Protein AF-A0A7S1QLK7-F1 (afdb_monomer_lite)

Secondary structure (DSSP, 8-state):
----HHHHHHHHHHIIIIIS---S---SS--TTSSGGGS-HHHHHHHHHHHHHHHHHHHHHHHTEEEEE-SSSTT-EEEEE--HHHHIIIIIT-HHHHHHHHHHHHHHHHHHHHHHHHHHHTSPTT-HHHHHHHHHIIIIIHHHHHHHHHH-TTS---TTTS-STTHHHHHHHHHHHHHHHHHHHHT---HHHHHHHHHHHHHHHHHHHHHHHTTTS-PPP---HHHHHHHHHHHHHHHHHHHHHHHHHHHHHHHHHHHHHTT-

Radius of gyration: 20.31 Å; chains: 1; bounding box: 45×60×65 Å

Foldseek 3Di:
DPPDDPLVVVLVCCCLPVLQDFAPDDDPPPDVPCRLVNDDPLSNLLVLLSLLVQLLVQLVCQAFDQPAADPVDPPHGPDTGHHLVSNCVRAVVDVSSVLSLLLNLLLLLVLCLLCLVQLLVQDDPPDPVCPVVSCCSVPPVNVVSVVVNVVCVVSDDLPPNLDDPCNVVSLVVNVVSLVVQLVSLVSRPDPVSSVLSNLLSLLSNSSVCSSNPVPPDVDRDHDHNSNSNSSVVNSVSSVVSVVSSVVSVVVVVVVVVVVVVVVD

Structure (mmCIF, N/CA/C/O backbone):
data_AF-A0A7S1QLK7-F1
#
_entry.id   AF-A0A7S1QLK7-F1
#
loop_
_atom_site.group_PDB
_atom_site.id
_atom_site.type_symbol
_atom_site.label_atom_id
_atom_site.label_alt_id
_atom_site.label_comp_id
_atom_site.label_asym_id
_atom_site.label_entity_id
_atom_site.label_seq_id
_atom_site.pdbx_PDB_ins_code
_atom_site.Cartn_x
_atom_site.Cartn_y
_atom_site.Cartn_z
_atom_site.occupancy
_atom_site.B_iso_or_equiv
_atom_site.auth_seq_id
_atom_site.auth_comp_id
_atom_site.auth_asym_id
_atom_site.auth_atom_id
_atom_site.pdbx_PDB_model_num
ATOM 1 N N . THR A 1 1 ? 13.393 5.709 -7.941 1.00 82.25 1 THR A N 1
ATOM 2 C CA . THR A 1 1 ? 14.450 6.046 -6.959 1.00 82.25 1 THR A CA 1
ATOM 3 C C . THR A 1 1 ? 15.805 5.456 -7.316 1.00 82.25 1 THR A C 1
ATOM 5 O O . THR A 1 1 ? 16.790 5.913 -6.765 1.00 82.25 1 THR A O 1
ATOM 8 N N . GLY A 1 2 ? 15.896 4.445 -8.194 1.00 84.75 2 GLY A N 1
ATOM 9 C CA . GLY A 1 2 ? 17.182 3.817 -8.538 1.00 84.75 2 GLY A CA 1
ATOM 10 C C . GLY A 1 2 ? 17.742 2.890 -7.451 1.00 84.75 2 GLY A C 1
ATOM 11 O O . GLY A 1 2 ? 18.706 2.173 -7.710 1.00 84.75 2 GLY A O 1
ATOM 12 N N . TYR A 1 3 ? 17.109 2.852 -6.273 1.00 90.56 3 TYR A N 1
ATOM 13 C CA . TYR A 1 3 ? 17.471 1.962 -5.177 1.00 90.56 3 TYR A CA 1
ATOM 14 C C . TYR A 1 3 ? 17.344 0.499 -5.612 1.00 90.56 3 TYR A C 1
ATOM 16 O O . TYR A 1 3 ? 16.264 0.039 -5.985 1.00 90.56 3 TYR A O 1
ATOM 24 N N . SER A 1 4 ? 18.479 -0.192 -5.660 1.00 90.12 4 SER A N 1
ATOM 25 C CA . SER A 1 4 ? 18.633 -1.529 -6.234 1.00 90.12 4 SER A CA 1
ATOM 26 C C . SER A 1 4 ? 19.970 -2.142 -5.789 1.00 90.12 4 SER A C 1
ATOM 28 O O . SER A 1 4 ? 20.678 -1.562 -4.964 1.00 90.12 4 SER A O 1
ATOM 30 N N . GLY A 1 5 ? 20.317 -3.316 -6.322 1.00 91.50 5 GLY A N 1
ATOM 31 C CA . GLY A 1 5 ? 21.581 -3.990 -6.026 1.00 91.50 5 GLY A CA 1
ATOM 32 C C . GLY A 1 5 ? 21.617 -4.629 -4.637 1.00 91.50 5 GLY A C 1
ATOM 33 O O . GLY A 1 5 ? 20.579 -4.899 -4.033 1.00 91.50 5 GLY A O 1
ATOM 34 N N . GLU A 1 6 ? 22.828 -4.877 -4.138 1.00 92.25 6 GLU A N 1
ATOM 35 C CA . GLU A 1 6 ? 23.061 -5.659 -2.918 1.00 92.25 6 GLU A CA 1
ATOM 36 C C . GLU A 1 6 ? 22.413 -5.041 -1.671 1.00 92.25 6 GLU A C 1
ATOM 38 O O . GLU A 1 6 ? 21.858 -5.765 -0.850 1.00 92.25 6 GLU A O 1
ATOM 43 N N . SER A 1 7 ? 22.409 -3.708 -1.545 1.00 92.06 7 SER A N 1
ATOM 44 C CA . SER A 1 7 ? 21.761 -3.027 -0.413 1.00 92.06 7 SER A CA 1
ATOM 45 C C . SER A 1 7 ? 20.256 -3.313 -0.367 1.00 92.06 7 SER A C 1
ATOM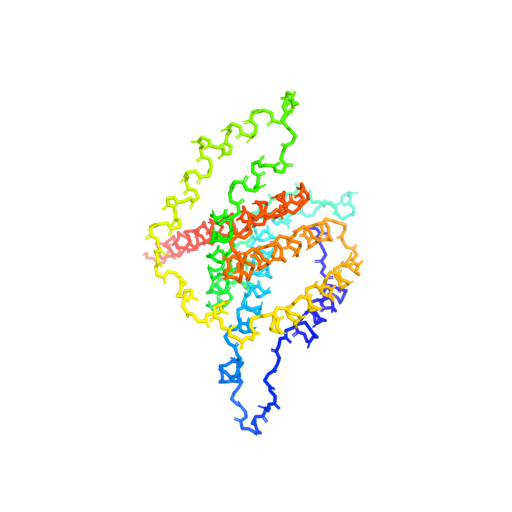 47 O O . SER A 1 7 ? 19.751 -3.766 0.657 1.00 92.06 7 SER A O 1
ATOM 49 N N . ALA A 1 8 ? 19.549 -3.120 -1.485 1.00 92.50 8 ALA A N 1
ATOM 50 C CA . ALA A 1 8 ? 18.116 -3.399 -1.556 1.00 92.50 8 ALA A CA 1
ATOM 51 C C . ALA A 1 8 ? 17.814 -4.898 -1.388 1.00 92.50 8 ALA A C 1
ATOM 53 O O . ALA A 1 8 ? 16.825 -5.263 -0.754 1.00 92.50 8 ALA A O 1
ATOM 54 N N . ALA A 1 9 ? 18.674 -5.766 -1.933 1.00 92.25 9 ALA A N 1
ATOM 55 C CA . ALA A 1 9 ? 18.537 -7.212 -1.796 1.00 92.25 9 ALA A CA 1
ATOM 56 C C . ALA A 1 9 ? 18.684 -7.671 -0.337 1.00 92.25 9 ALA A C 1
ATOM 58 O O . ALA A 1 9 ? 17.905 -8.511 0.100 1.00 92.25 9 ALA A O 1
ATOM 59 N N . LYS A 1 10 ? 19.618 -7.091 0.432 1.00 93.75 10 LYS A N 1
ATOM 60 C CA . LYS A 1 10 ? 19.788 -7.380 1.867 1.00 93.75 10 LYS A CA 1
ATOM 61 C C . LYS A 1 10 ? 18.554 -7.003 2.681 1.00 93.75 10 LYS A C 1
ATOM 63 O O . LYS A 1 10 ? 18.107 -7.816 3.480 1.00 93.75 10 LYS A O 1
ATOM 68 N N . VAL A 1 11 ? 17.971 -5.827 2.430 1.00 94.19 11 VAL A N 1
ATOM 69 C CA . VAL A 1 11 ? 16.728 -5.398 3.099 1.00 94.19 11 VAL A CA 1
ATOM 70 C C . VAL A 1 11 ? 15.598 -6.385 2.817 1.00 94.19 11 VAL A C 1
ATOM 72 O O . VAL A 1 11 ? 14.986 -6.903 3.745 1.00 94.19 11 VAL A O 1
ATOM 75 N N . TRP A 1 12 ? 15.338 -6.696 1.544 1.00 90.81 12 TRP A N 1
ATOM 76 C CA . TRP A 1 12 ? 14.281 -7.651 1.203 1.00 90.81 12 TRP A CA 1
ATOM 77 C C . TRP A 1 12 ? 14.567 -9.055 1.727 1.00 90.81 12 TRP A C 1
ATOM 79 O O . TRP A 1 12 ? 13.635 -9.727 2.158 1.00 90.81 12 TRP A O 1
ATOM 89 N N . SER A 1 13 ? 15.831 -9.484 1.728 1.00 91.31 13 SER A N 1
ATOM 90 C CA . SER A 1 13 ? 16.232 -10.750 2.335 1.00 91.31 13 SER A CA 1
ATOM 91 C C . SER A 1 13 ? 15.849 -10.773 3.808 1.00 91.31 13 SER A C 1
ATOM 93 O O . SER A 1 13 ? 15.113 -11.671 4.184 1.00 91.31 13 SER A O 1
ATOM 95 N N . ALA A 1 14 ? 16.248 -9.770 4.599 1.00 92.56 14 ALA A N 1
ATOM 96 C CA . ALA A 1 14 ? 15.917 -9.684 6.023 1.00 92.56 14 ALA A CA 1
ATOM 97 C C . ALA A 1 14 ? 14.397 -9.694 6.264 1.00 92.56 14 ALA A C 1
ATOM 99 O O . ALA A 1 14 ? 13.901 -10.464 7.086 1.00 92.56 14 ALA A O 1
ATOM 100 N N . ILE A 1 15 ? 13.630 -8.925 5.478 1.00 91.75 15 ILE A N 1
ATOM 101 C CA . ILE A 1 15 ? 12.159 -8.929 5.556 1.00 91.75 15 ILE A CA 1
ATOM 102 C C . ILE A 1 15 ? 11.606 -10.344 5.321 1.00 91.75 15 ILE A C 1
ATOM 104 O O . ILE A 1 15 ? 10.809 -10.839 6.111 1.00 91.75 15 ILE A O 1
ATOM 108 N N . HIS A 1 16 ? 12.023 -11.034 4.259 1.00 86.62 16 HIS A N 1
ATOM 109 C CA . HIS A 1 16 ? 11.440 -12.340 3.929 1.00 86.62 16 HIS A CA 1
ATOM 110 C C . HIS A 1 16 ? 11.986 -13.492 4.781 1.00 86.62 16 HIS A C 1
ATOM 112 O O . HIS A 1 16 ? 11.255 -14.452 5.013 1.00 86.62 16 HIS A O 1
ATOM 118 N N . SER A 1 17 ? 13.230 -13.425 5.261 1.00 85.88 17 SER A N 1
ATOM 119 C CA . SER A 1 17 ? 13.840 -14.496 6.059 1.00 85.88 17 SER A CA 1
ATOM 120 C C . SER A 1 17 ? 13.521 -14.393 7.543 1.00 85.88 17 SER A C 1
ATOM 122 O O . SER A 1 17 ? 13.283 -15.415 8.180 1.00 85.88 17 SER A O 1
ATOM 124 N N . GLU A 1 18 ? 13.519 -13.182 8.095 1.00 85.69 18 GLU A N 1
ATOM 125 C CA . GLU A 1 18 ? 13.407 -12.964 9.540 1.00 85.69 18 GLU A CA 1
ATOM 126 C C . GLU A 1 18 ? 11.999 -12.527 9.934 1.00 85.69 18 GLU A C 1
ATOM 128 O O . GLU A 1 18 ? 11.529 -12.837 11.031 1.00 85.69 18 GLU A O 1
ATOM 133 N N . ASN A 1 19 ? 11.301 -11.830 9.035 1.00 86.69 19 ASN A N 1
ATOM 134 C CA . ASN A 1 19 ? 10.025 -11.214 9.351 1.00 86.69 19 ASN A CA 1
ATOM 135 C C . ASN A 1 19 ? 8.820 -12.084 8.958 1.00 86.69 19 ASN A C 1
ATOM 137 O O . ASN A 1 19 ? 7.826 -12.077 9.677 1.00 86.69 19 ASN A O 1
ATOM 141 N N . CYS A 1 20 ? 8.922 -12.930 7.932 1.00 85.75 20 CYS A N 1
ATOM 142 C CA . CYS A 1 20 ? 7.881 -13.913 7.616 1.00 85.75 20 CYS A CA 1
ATOM 143 C C . CYS A 1 20 ? 7.836 -15.069 8.631 1.00 85.75 20 CYS A C 1
ATOM 145 O O . CYS A 1 20 ? 8.861 -15.555 9.111 1.00 85.75 20 CYS A O 1
ATOM 147 N N . PHE A 1 21 ? 6.633 -15.567 8.920 1.00 84.69 21 PHE A N 1
ATOM 148 C CA . PHE A 1 21 ? 6.471 -16.812 9.669 1.00 84.69 21 PHE A CA 1
ATOM 149 C C . PHE A 1 21 ? 6.904 -18.007 8.817 1.00 84.69 21 PHE A C 1
ATOM 151 O O . PHE A 1 21 ? 6.533 -18.097 7.644 1.00 84.69 21 PHE A O 1
ATOM 158 N N . GLN A 1 22 ? 7.652 -18.927 9.426 1.00 80.62 22 GLN A N 1
ATOM 159 C CA . GLN A 1 22 ? 8.096 -20.177 8.815 1.00 80.62 22 GLN A CA 1
ATOM 160 C C . GLN A 1 22 ? 7.451 -21.372 9.533 1.00 80.62 22 GLN A C 1
ATOM 162 O O . GLN A 1 22 ? 7.268 -21.323 10.753 1.00 80.62 22 GLN A O 1
ATOM 167 N N . PRO A 1 23 ? 7.068 -22.431 8.804 1.00 70.88 23 PRO A N 1
ATOM 168 C CA . PRO A 1 23 ? 6.492 -23.620 9.411 1.00 70.88 23 PRO A CA 1
ATOM 169 C C . PRO A 1 23 ? 7.531 -24.331 10.285 1.00 70.88 23 PRO A C 1
ATOM 171 O O . PRO A 1 23 ? 8.702 -24.430 9.933 1.00 70.88 23 PRO A O 1
ATOM 174 N N . LEU A 1 24 ? 7.091 -24.839 11.439 1.00 59.09 24 LEU A N 1
ATOM 175 C CA . LEU A 1 24 ? 7.962 -25.421 12.471 1.00 59.09 24 LEU A CA 1
ATOM 176 C C . LEU A 1 24 ? 8.632 -26.750 12.062 1.00 59.09 24 LEU A C 1
ATOM 178 O O . LEU A 1 24 ? 9.472 -27.252 12.804 1.00 59.09 24 LEU A O 1
ATOM 182 N N . GLN A 1 25 ? 8.283 -27.325 10.906 1.00 55.16 25 GLN A N 1
ATOM 183 C CA . GLN A 1 25 ? 8.917 -28.527 10.364 1.00 55.16 25 GLN A CA 1
ATOM 184 C C . GLN A 1 25 ? 9.034 -28.424 8.837 1.00 55.16 25 GLN A C 1
ATOM 186 O O . GLN A 1 25 ? 8.006 -28.487 8.161 1.00 55.16 25 GLN A O 1
ATOM 191 N N . PRO A 1 26 ? 10.250 -28.299 8.278 1.00 49.25 26 PRO A N 1
ATOM 192 C CA . PRO A 1 26 ? 10.470 -28.655 6.888 1.00 49.25 26 PRO A CA 1
ATOM 193 C C . PRO A 1 26 ? 10.423 -30.181 6.806 1.00 49.25 26 PRO A C 1
ATOM 195 O O . PRO A 1 26 ? 11.269 -30.867 7.393 1.00 49.25 26 PRO A O 1
ATOM 198 N N . ASP A 1 27 ? 9.425 -30.737 6.122 1.00 46.53 27 ASP A N 1
ATOM 199 C CA . ASP A 1 27 ? 9.516 -32.146 5.755 1.00 46.53 27 ASP A CA 1
ATOM 200 C C . ASP A 1 27 ? 10.723 -32.284 4.813 1.00 46.53 27 ASP A C 1
ATOM 202 O O . ASP A 1 27 ? 10.932 -31.474 3.908 1.00 46.53 27 ASP A O 1
ATOM 206 N N . ARG A 1 28 ? 11.556 -33.311 5.005 1.00 52.00 28 ARG A N 1
ATOM 207 C CA . ARG A 1 28 ? 12.764 -33.559 4.190 1.00 52.00 28 ARG A CA 1
ATOM 208 C C . ARG A 1 28 ? 12.429 -33.960 2.740 1.00 52.00 28 ARG A C 1
ATOM 210 O O . ARG A 1 28 ? 13.294 -34.455 2.020 1.00 52.00 28 ARG A O 1
ATOM 217 N N . SER A 1 29 ? 11.191 -33.749 2.305 1.00 51.41 29 SER A N 1
ATOM 218 C CA . SER A 1 29 ? 10.585 -34.220 1.067 1.00 51.41 29 SER A CA 1
ATOM 219 C C . SER A 1 29 ? 10.284 -33.087 0.069 1.00 51.41 29 SER A C 1
ATOM 221 O O . SER A 1 29 ? 9.269 -33.111 -0.608 1.00 51.41 29 SER A O 1
ATOM 223 N N . GLY A 1 30 ? 11.169 -32.095 -0.085 1.00 46.59 30 GLY A N 1
ATOM 224 C CA . GLY A 1 30 ? 11.332 -31.320 -1.337 1.00 46.59 30 GLY A CA 1
ATOM 225 C C . GLY A 1 30 ? 10.111 -30.591 -1.938 1.00 46.59 30 GLY A C 1
ATOM 226 O O . GLY A 1 30 ? 10.195 -30.121 -3.071 1.00 46.59 30 GLY A O 1
ATOM 227 N N . SER A 1 31 ? 8.992 -30.470 -1.223 1.00 44.12 31 SER A N 1
ATOM 228 C CA . SER A 1 31 ? 7.728 -29.915 -1.718 1.00 44.12 31 SER A CA 1
ATOM 229 C C . SER A 1 31 ? 7.443 -28.562 -1.053 1.00 44.12 31 SER A C 1
ATOM 231 O O . SER A 1 31 ? 6.613 -28.444 -0.151 1.00 44.12 31 SER A O 1
ATOM 233 N N . GLN A 1 32 ? 8.118 -27.512 -1.533 1.00 49.94 32 GLN A N 1
ATOM 234 C CA . GLN A 1 32 ? 8.044 -26.142 -0.992 1.00 49.94 32 GLN A CA 1
ATOM 235 C C . GLN A 1 32 ? 6.642 -25.500 -1.042 1.00 49.94 32 GLN A C 1
ATOM 237 O O . GLN A 1 32 ? 6.390 -24.510 -0.360 1.00 49.94 32 GLN A O 1
ATOM 242 N N . SER A 1 33 ? 5.707 -26.032 -1.834 1.00 45.91 33 SER A N 1
ATOM 243 C CA . SER A 1 33 ? 4.379 -25.429 -2.015 1.00 45.91 33 SER A CA 1
ATOM 244 C C . SER A 1 33 ? 3.363 -25.796 -0.925 1.00 45.91 33 SER A C 1
ATOM 246 O O . SER A 1 33 ? 2.378 -25.079 -0.768 1.00 45.91 33 SER A O 1
ATOM 248 N N . SER A 1 34 ? 3.593 -26.859 -0.142 1.00 50.41 34 SER A N 1
ATOM 249 C CA . SER A 1 34 ? 2.648 -27.321 0.895 1.00 50.41 34 SER A CA 1
ATOM 250 C C . SER A 1 34 ? 2.977 -26.825 2.311 1.00 50.41 34 SER A C 1
ATOM 252 O O . SER A 1 34 ? 2.149 -26.948 3.213 1.00 50.41 34 SER A O 1
ATOM 254 N N . GLU A 1 35 ? 4.163 -26.254 2.525 1.00 55.91 35 GLU A N 1
ATOM 255 C CA . GLU A 1 35 ? 4.658 -25.877 3.855 1.00 55.91 35 GLU A CA 1
ATOM 256 C C . GLU A 1 35 ? 3.979 -24.609 4.406 1.00 55.91 35 GLU A C 1
ATOM 258 O O . GLU A 1 35 ? 3.640 -24.540 5.586 1.00 55.91 35 GLU A O 1
ATOM 263 N N . VAL A 1 36 ? 3.660 -23.630 3.550 1.00 57.97 36 VAL A N 1
ATOM 264 C CA . VAL A 1 36 ? 2.950 -22.394 3.952 1.00 57.97 36 VAL A CA 1
ATOM 265 C C . VAL A 1 36 ? 1.537 -22.692 4.469 1.00 57.97 36 VAL A C 1
ATOM 267 O O . VAL A 1 36 ? 1.026 -21.977 5.331 1.00 57.97 36 VAL A O 1
ATOM 270 N N . CYS A 1 37 ? 0.900 -23.768 3.996 1.00 59.84 37 CYS A N 1
ATOM 271 C CA . CYS A 1 37 ? -0.417 -24.196 4.470 1.00 59.84 37 CYS A CA 1
ATOM 272 C C . CYS A 1 37 ? -0.405 -24.722 5.914 1.00 59.84 37 CYS A C 1
ATOM 274 O O . CYS A 1 37 ? -1.471 -24.750 6.528 1.00 59.84 37 CYS A O 1
ATOM 276 N N . LEU A 1 38 ? 0.763 -25.078 6.458 1.00 67.06 38 LEU A N 1
ATOM 277 C CA . LEU A 1 38 ? 0.930 -25.545 7.839 1.00 67.06 38 LEU A CA 1
ATOM 278 C C . LEU A 1 38 ? 0.936 -24.397 8.856 1.00 67.06 38 LEU A C 1
ATOM 280 O O . LEU A 1 38 ? 0.805 -24.632 10.056 1.00 67.06 38 LEU A O 1
ATOM 284 N N . LEU A 1 39 ? 1.079 -23.155 8.388 1.00 74.00 39 LEU A N 1
ATOM 285 C CA . LEU A 1 39 ? 1.016 -21.982 9.246 1.00 74.00 39 LEU A CA 1
ATOM 286 C C . LEU A 1 39 ? -0.430 -21.709 9.704 1.00 74.00 39 LEU A C 1
ATOM 288 O O . LEU A 1 39 ? -1.362 -21.810 8.890 1.00 74.00 39 LEU A O 1
ATOM 292 N N . PRO A 1 40 ? -0.621 -21.277 10.966 1.00 77.06 40 PRO A N 1
ATOM 293 C CA . PRO A 1 40 ? -1.863 -20.677 11.436 1.00 77.06 40 PRO A CA 1
ATOM 294 C C . PRO A 1 40 ? -2.372 -19.588 10.489 1.00 77.06 40 PRO A C 1
ATOM 296 O O . PRO A 1 40 ? -1.611 -18.926 9.772 1.00 77.06 40 PRO A O 1
ATOM 299 N N . ARG A 1 41 ? -3.691 -19.399 10.456 1.00 78.12 41 ARG A N 1
ATOM 300 C CA . ARG A 1 41 ? -4.352 -18.544 9.464 1.00 78.12 41 ARG A CA 1
ATOM 301 C C . ARG A 1 41 ? -3.884 -17.088 9.555 1.00 78.12 41 ARG A C 1
ATOM 303 O O . ARG A 1 41 ? -3.694 -16.448 8.523 1.00 78.12 41 ARG A O 1
ATOM 310 N N . GLU A 1 42 ? -3.636 -16.611 10.763 1.00 78.06 42 GLU A N 1
ATOM 311 C CA . GLU A 1 42 ? -3.194 -15.262 11.109 1.00 78.06 42 GLU A CA 1
ATOM 312 C C . GLU A 1 42 ? -1.755 -15.027 10.635 1.00 78.06 42 GLU A C 1
ATOM 314 O O . GLU A 1 42 ? -1.456 -14.014 10.004 1.00 78.06 42 GLU A O 1
ATOM 319 N N . GLN A 1 43 ? -0.884 -16.021 10.832 1.00 84.38 43 GLN A N 1
ATOM 320 C CA . GLN A 1 43 ? 0.496 -16.003 10.344 1.00 84.38 43 GLN A CA 1
ATOM 321 C C . GLN A 1 43 ? 0.555 -16.011 8.812 1.00 84.38 43 GLN A C 1
ATOM 323 O O . GLN A 1 43 ? 1.339 -15.278 8.206 1.00 84.38 43 GLN A O 1
ATOM 328 N N . ARG A 1 44 ? -0.324 -16.782 8.156 1.00 84.69 44 ARG A N 1
ATOM 329 C CA . ARG A 1 44 ? -0.461 -16.729 6.692 1.00 84.69 44 ARG A CA 1
ATOM 330 C C . ARG A 1 44 ? -0.895 -15.350 6.230 1.00 84.69 44 ARG A C 1
ATOM 332 O O . ARG A 1 44 ? -0.337 -14.841 5.267 1.00 84.69 44 ARG A O 1
ATOM 339 N N . ILE A 1 45 ? -1.867 -14.738 6.899 1.00 86.06 45 ILE A N 1
ATOM 340 C CA . ILE A 1 45 ? -2.342 -13.397 6.544 1.00 86.06 45 ILE A CA 1
ATOM 341 C C . ILE A 1 45 ? -1.236 -12.361 6.670 1.00 86.06 45 ILE A C 1
ATOM 343 O O . ILE A 1 45 ? -1.080 -11.547 5.762 1.00 86.06 45 ILE A O 1
ATOM 347 N N . TYR A 1 46 ? -0.427 -12.446 7.722 1.00 89.12 46 TYR A N 1
ATOM 348 C CA . TYR A 1 46 ? 0.754 -11.610 7.871 1.00 89.12 46 TYR A CA 1
ATOM 349 C C . TYR A 1 46 ? 1.714 -11.741 6.676 1.00 89.12 46 TYR A C 1
ATOM 351 O O . TYR A 1 46 ? 2.036 -10.751 6.017 1.00 89.12 46 TYR A O 1
ATOM 359 N N . ASN A 1 47 ? 2.095 -12.970 6.315 1.00 90.94 47 ASN A N 1
ATOM 360 C CA . ASN A 1 47 ? 2.976 -13.214 5.168 1.00 90.94 47 ASN A CA 1
ATOM 361 C C . ASN A 1 47 ? 2.355 -12.718 3.845 1.00 90.94 47 ASN A C 1
ATOM 363 O O . ASN A 1 47 ? 3.054 -12.160 2.995 1.00 90.94 47 ASN A O 1
ATOM 367 N N . ARG A 1 48 ? 1.035 -12.877 3.665 1.00 91.44 48 ARG A N 1
ATOM 368 C CA . ARG A 1 48 ? 0.312 -12.363 2.488 1.00 91.44 48 ARG A CA 1
ATOM 369 C C . ARG A 1 48 ? 0.310 -10.836 2.444 1.00 91.44 48 ARG A C 1
ATOM 371 O O . ARG A 1 48 ? 0.478 -10.286 1.360 1.00 91.44 48 ARG A O 1
ATOM 378 N N . LEU A 1 49 ? 0.181 -10.153 3.583 1.00 93.06 49 LEU A N 1
ATOM 379 C CA . LEU A 1 49 ? 0.281 -8.692 3.667 1.00 93.06 49 LEU A CA 1
ATOM 380 C C . LEU A 1 49 ? 1.667 -8.196 3.252 1.00 93.06 49 LEU A C 1
ATOM 382 O O . LEU A 1 49 ? 1.752 -7.305 2.410 1.00 93.06 49 LEU A O 1
ATOM 386 N N . LEU A 1 50 ? 2.743 -8.808 3.757 1.00 93.62 50 LEU A N 1
ATOM 387 C CA . LEU A 1 50 ? 4.111 -8.450 3.359 1.00 93.62 50 LEU A CA 1
ATOM 388 C C . LEU A 1 50 ? 4.364 -8.695 1.868 1.00 93.62 50 LEU A C 1
ATOM 390 O O . LEU A 1 50 ? 4.930 -7.847 1.174 1.00 93.62 50 LEU A O 1
ATOM 394 N N . SER A 1 51 ? 3.908 -9.837 1.349 1.00 94.81 51 SER A N 1
ATOM 395 C CA . SER A 1 51 ? 4.001 -10.155 -0.079 1.00 94.81 51 SER A CA 1
ATOM 396 C C . SER A 1 51 ? 3.207 -9.158 -0.935 1.00 94.81 51 SER A C 1
ATOM 398 O O . SER A 1 51 ? 3.723 -8.649 -1.933 1.00 94.81 51 SER A O 1
ATOM 400 N N . GLY A 1 52 ? 1.989 -8.808 -0.513 1.00 96.56 52 GLY A N 1
ATOM 401 C CA . GLY A 1 52 ? 1.155 -7.800 -1.163 1.00 96.56 52 GLY A CA 1
ATOM 402 C C . GLY A 1 52 ? 1.779 -6.403 -1.126 1.00 96.56 52 GLY A C 1
ATOM 403 O O . GLY A 1 52 ? 1.746 -5.698 -2.132 1.00 96.56 52 GLY A O 1
ATOM 404 N N . LEU A 1 53 ? 2.411 -6.017 -0.014 1.00 96.38 53 LEU A N 1
ATOM 405 C CA . LEU A 1 53 ? 3.144 -4.755 0.116 1.00 96.38 53 LEU A CA 1
ATOM 406 C C . LEU A 1 53 ? 4.326 -4.694 -0.857 1.00 96.38 53 LEU A C 1
ATOM 408 O O . LEU A 1 53 ? 4.487 -3.712 -1.582 1.00 96.38 53 LEU A O 1
ATOM 412 N N . HIS A 1 54 ? 5.107 -5.771 -0.951 1.00 96.44 54 HIS A N 1
ATOM 413 C CA . HIS A 1 54 ? 6.197 -5.866 -1.920 1.00 96.44 54 HIS A CA 1
ATOM 414 C C . HIS A 1 54 ? 5.685 -5.782 -3.373 1.00 96.44 54 HIS A C 1
ATOM 416 O O . HIS A 1 54 ? 6.277 -5.087 -4.210 1.00 96.44 54 HIS A O 1
ATOM 422 N N . ALA A 1 55 ? 4.556 -6.429 -3.683 1.00 97.81 55 ALA A N 1
ATOM 423 C CA . ALA A 1 55 ? 3.917 -6.327 -4.994 1.00 97.81 55 ALA A CA 1
ATOM 424 C C . ALA A 1 55 ? 3.434 -4.893 -5.291 1.00 97.81 55 ALA A C 1
ATOM 426 O O . ALA A 1 55 ? 3.692 -4.375 -6.378 1.00 97.81 55 ALA A O 1
ATOM 427 N N . SER A 1 56 ? 2.811 -4.228 -4.314 1.00 98.38 56 SER A N 1
ATOM 428 C CA . SER A 1 56 ? 2.351 -2.833 -4.395 1.00 98.38 56 SER A CA 1
ATOM 429 C C . SER A 1 56 ? 3.505 -1.873 -4.706 1.00 98.38 56 SER A C 1
ATOM 431 O O . SER A 1 56 ? 3.444 -1.103 -5.670 1.00 98.38 56 SER A O 1
ATOM 433 N N . ILE A 1 57 ? 4.620 -1.985 -3.976 1.00 97.50 57 ILE A N 1
ATOM 434 C CA . ILE A 1 57 ? 5.838 -1.195 -4.220 1.00 97.50 57 ILE A CA 1
ATOM 435 C C . ILE A 1 57 ? 6.386 -1.456 -5.629 1.00 97.50 57 ILE A C 1
ATOM 437 O O . ILE A 1 57 ? 6.726 -0.520 -6.357 1.00 97.50 57 ILE A O 1
ATOM 441 N N . SER A 1 58 ? 6.440 -2.723 -6.048 1.00 97.31 58 SER A N 1
ATOM 442 C CA . SER A 1 58 ? 6.932 -3.098 -7.378 1.00 97.31 58 SER A CA 1
ATOM 443 C C . SER A 1 58 ? 6.081 -2.510 -8.506 1.00 97.31 58 SER A C 1
ATOM 445 O O . SER A 1 58 ? 6.635 -2.055 -9.507 1.00 97.31 58 SER A O 1
ATOM 447 N N . LEU A 1 59 ? 4.756 -2.469 -8.339 1.00 98.31 59 LEU A N 1
ATOM 448 C CA . LEU A 1 59 ? 3.836 -1.878 -9.313 1.00 98.31 59 LEU A CA 1
ATOM 449 C C . LEU A 1 59 ? 3.959 -0.356 -9.380 1.00 98.31 59 LEU A C 1
ATOM 451 O O . LEU A 1 59 ? 3.948 0.190 -10.479 1.00 98.31 59 LEU A O 1
ATOM 455 N N . HIS A 1 60 ? 4.158 0.330 -8.252 1.00 98.12 60 HIS A N 1
ATOM 456 C CA . HIS A 1 60 ? 4.438 1.771 -8.256 1.00 98.12 60 HIS A CA 1
ATOM 457 C C . HIS A 1 60 ? 5.732 2.103 -8.990 1.00 98.12 60 HIS A C 1
ATOM 459 O O . HIS A 1 60 ? 5.777 3.043 -9.782 1.00 98.12 60 HIS A O 1
ATOM 465 N N . ILE A 1 61 ? 6.782 1.311 -8.754 1.00 96.44 61 ILE A N 1
ATOM 466 C CA . ILE A 1 61 ? 8.050 1.459 -9.470 1.00 96.44 61 ILE A CA 1
ATOM 467 C C . ILE A 1 61 ? 7.840 1.238 -10.968 1.00 96.44 61 ILE A C 1
ATOM 469 O O . ILE A 1 61 ? 8.377 2.000 -11.764 1.00 96.44 61 ILE A O 1
ATOM 473 N N . ALA A 1 62 ? 7.069 0.221 -11.360 1.00 97.31 62 ALA A N 1
ATOM 474 C CA . ALA A 1 62 ? 6.795 -0.046 -12.765 1.00 97.31 62 ALA A CA 1
ATOM 475 C C . ALA A 1 62 ? 5.927 1.041 -13.416 1.00 97.31 62 ALA A C 1
ATOM 477 O O . ALA A 1 62 ? 6.134 1.353 -14.585 1.00 97.31 62 ALA A O 1
ATOM 478 N N . ASN A 1 63 ? 4.970 1.624 -12.690 1.00 97.56 63 ASN A N 1
ATOM 479 C CA . ASN A 1 63 ? 4.107 2.684 -13.210 1.00 97.56 63 ASN A CA 1
ATOM 480 C C . ASN A 1 63 ? 4.860 4.012 -13.390 1.00 97.56 63 ASN A C 1
ATOM 482 O O . ASN A 1 63 ? 4.666 4.699 -14.390 1.00 97.56 63 ASN A O 1
ATOM 486 N N . THR A 1 64 ? 5.757 4.337 -12.456 1.00 95.44 64 THR A N 1
ATOM 487 C CA . THR A 1 64 ? 6.586 5.549 -12.492 1.00 95.44 64 THR A CA 1
ATOM 488 C C . THR A 1 64 ? 8.061 5.160 -12.557 1.00 95.44 64 THR A C 1
ATOM 490 O O . THR A 1 64 ? 8.836 5.347 -11.613 1.00 95.44 64 THR A O 1
ATOM 493 N N . TYR A 1 65 ? 8.451 4.588 -13.694 1.00 94.88 65 TYR A N 1
ATOM 494 C CA . TYR A 1 65 ? 9.798 4.104 -13.958 1.00 94.88 65 TYR A CA 1
ATOM 495 C C . TYR A 1 65 ? 10.643 5.152 -14.686 1.00 94.88 65 TYR A C 1
ATOM 497 O O . TYR A 1 65 ? 10.130 5.972 -15.447 1.00 94.88 65 TYR A O 1
ATOM 505 N N . CYS A 1 66 ? 11.959 5.117 -14.472 1.00 93.69 66 CYS A N 1
ATOM 506 C CA . CYS A 1 66 ? 12.872 5.973 -15.217 1.00 93.69 66 CYS A CA 1
ATOM 507 C C . CYS A 1 66 ? 13.258 5.311 -16.541 1.00 93.69 66 CYS A C 1
ATOM 509 O O . CYS A 1 66 ? 14.026 4.348 -16.540 1.00 93.69 66 CYS A O 1
ATOM 511 N N . LEU A 1 67 ? 12.719 5.818 -17.649 1.00 91.56 67 LEU A N 1
ATOM 512 C CA . LEU A 1 67 ? 12.938 5.262 -18.986 1.00 91.56 67 LEU A CA 1
ATOM 513 C C . LEU A 1 67 ? 14.237 5.779 -19.606 1.00 91.56 67 LEU A C 1
ATOM 515 O O . LEU A 1 67 ? 14.939 5.029 -20.277 1.00 91.56 67 LEU A O 1
ATOM 519 N N . GLU A 1 68 ? 14.584 7.037 -19.332 1.00 89.44 68 GLU A N 1
ATOM 520 C CA . GLU A 1 68 ? 15.808 7.675 -19.820 1.00 89.44 68 GLU A CA 1
ATOM 521 C C . GLU A 1 68 ? 16.494 8.419 -18.677 1.00 89.44 68 GLU A C 1
ATOM 523 O O . GLU A 1 68 ? 15.890 9.272 -18.021 1.00 89.44 68 GLU A O 1
ATOM 528 N N . ARG A 1 69 ? 17.766 8.094 -18.425 1.00 86.50 69 ARG A N 1
ATOM 529 C CA . ARG A 1 69 ? 18.587 8.799 -17.432 1.00 86.50 69 ARG A CA 1
ATOM 530 C C . ARG A 1 69 ? 19.134 10.093 -18.019 1.00 86.50 69 ARG A C 1
ATOM 532 O O . ARG A 1 69 ? 19.459 10.148 -19.201 1.00 86.50 69 ARG A O 1
ATOM 539 N N . ASN A 1 70 ? 19.269 11.109 -17.177 1.00 85.00 70 ASN A N 1
ATOM 540 C CA . ASN A 1 70 ? 19.923 12.351 -17.559 1.00 85.00 70 ASN A CA 1
ATOM 541 C C . ASN A 1 70 ? 21.436 12.108 -17.716 1.00 85.00 70 ASN A C 1
ATOM 543 O O . ASN A 1 70 ? 22.079 11.580 -16.810 1.00 85.00 70 ASN A O 1
ATOM 547 N N . SER A 1 71 ? 22.005 12.476 -18.865 1.00 83.69 71 SER A N 1
ATOM 548 C CA . SER A 1 71 ? 23.446 12.368 -19.125 1.00 83.69 71 SER A CA 1
ATOM 549 C C . SER A 1 71 ? 24.267 13.421 -18.379 1.00 83.69 71 SER A C 1
ATOM 551 O O . SER A 1 71 ? 25.445 13.197 -18.117 1.00 83.69 71 SER A O 1
ATOM 553 N N . SER A 1 72 ? 23.657 14.562 -18.047 1.00 84.31 72 SER A N 1
ATOM 554 C CA . SER A 1 72 ? 24.331 15.719 -17.444 1.00 84.31 72 SER A CA 1
ATOM 555 C C . SER A 1 72 ? 24.277 15.722 -15.913 1.00 84.31 72 SER A C 1
ATOM 557 O O . SER A 1 72 ? 25.127 16.340 -15.280 1.00 84.31 72 SER A O 1
ATOM 559 N N . SER A 1 73 ? 23.318 15.005 -15.318 1.00 80.31 73 SER A N 1
ATOM 560 C CA . SER A 1 73 ? 23.128 14.910 -13.865 1.00 80.31 73 SER A CA 1
ATOM 561 C C . SER A 1 73 ? 23.057 13.448 -13.430 1.00 80.31 73 SER A C 1
ATOM 563 O O . SER A 1 73 ? 22.098 12.733 -13.735 1.00 80.31 73 SER A O 1
ATOM 565 N N . VAL A 1 74 ? 24.068 12.988 -12.689 1.00 75.81 74 VAL A N 1
ATOM 566 C CA . VAL A 1 74 ? 24.123 11.608 -12.188 1.00 75.81 74 VAL A CA 1
ATOM 567 C C . VAL A 1 74 ? 22.966 11.358 -11.218 1.00 75.81 74 VAL A C 1
ATOM 569 O O . VAL A 1 74 ? 22.821 12.048 -10.217 1.00 75.81 74 VAL A O 1
ATOM 572 N N . GLY A 1 75 ? 22.155 10.338 -11.503 1.00 73.50 75 GLY A N 1
ATOM 573 C CA . GLY A 1 75 ? 21.042 9.923 -10.640 1.00 73.50 75 GLY A CA 1
ATOM 574 C C . GLY A 1 75 ? 19.698 10.585 -10.953 1.00 73.50 75 GLY A C 1
ATOM 575 O O . GLY A 1 75 ? 18.681 10.160 -10.404 1.00 73.50 75 GLY A O 1
ATOM 576 N N . GLU A 1 76 ? 19.658 11.549 -11.875 1.00 83.94 76 GLU A N 1
ATOM 577 C CA . GLU A 1 76 ? 18.409 12.162 -12.323 1.00 83.94 76 GLU A CA 1
ATOM 578 C C . GLU A 1 76 ? 17.805 11.427 -13.520 1.00 83.94 76 GLU A C 1
ATOM 580 O O . GLU A 1 76 ? 18.495 10.870 -14.379 1.00 83.94 76 GLU A O 1
ATOM 585 N N . CYS A 1 77 ? 16.476 11.434 -13.576 1.00 89.06 77 CYS A N 1
ATOM 586 C CA . CYS A 1 77 ? 15.736 10.873 -14.691 1.00 89.06 77 CYS A CA 1
ATOM 587 C C . CYS A 1 77 ? 15.300 11.983 -15.643 1.00 89.06 77 CYS A C 1
ATOM 589 O O . CYS A 1 77 ? 14.648 12.929 -15.207 1.00 89.06 77 CYS A O 1
ATOM 591 N N . ALA A 1 78 ? 15.617 11.842 -16.928 1.00 90.06 78 ALA A N 1
ATOM 592 C CA . ALA A 1 78 ? 15.163 12.755 -17.969 1.00 90.06 78 ALA A CA 1
ATOM 593 C C . ALA A 1 78 ? 13.701 12.486 -18.349 1.00 90.06 78 ALA A C 1
ATOM 595 O O . ALA A 1 78 ? 12.932 13.422 -18.555 1.00 90.06 78 ALA A O 1
ATOM 596 N N . ARG A 1 79 ? 13.296 11.207 -18.397 1.00 92.94 79 ARG A N 1
ATOM 597 C CA . ARG A 1 79 ? 11.933 10.820 -18.777 1.00 92.94 79 ARG A CA 1
ATOM 598 C C . ARG A 1 79 ? 11.371 9.719 -17.889 1.00 92.94 79 ARG A C 1
ATOM 600 O O . ARG A 1 79 ? 11.869 8.590 -17.878 1.00 92.94 79 ARG A O 1
ATOM 607 N N . TRP A 1 80 ? 10.295 10.053 -17.184 1.00 94.31 80 TRP A N 1
ATOM 608 C CA . TRP A 1 80 ? 9.493 9.106 -16.415 1.00 94.31 80 TRP A CA 1
ATOM 609 C C . TRP A 1 80 ? 8.384 8.509 -17.279 1.00 94.31 80 TRP A C 1
ATOM 611 O O . TRP A 1 80 ? 7.837 9.180 -18.153 1.00 94.31 80 TRP A O 1
ATOM 621 N N . GLY A 1 81 ? 8.035 7.255 -17.023 1.00 94.81 81 GLY A N 1
ATOM 622 C CA . GLY A 1 81 ? 6.898 6.608 -17.663 1.00 94.81 81 GLY A CA 1
ATOM 623 C C . GLY A 1 81 ? 6.700 5.177 -17.188 1.00 94.81 81 GLY A C 1
ATOM 624 O O . GLY A 1 81 ? 7.364 4.709 -16.265 1.00 94.81 81 GLY A O 1
ATOM 625 N N . GLN A 1 82 ? 5.778 4.483 -17.839 1.00 96.12 82 GLN A N 1
ATOM 626 C CA . GLN A 1 82 ? 5.421 3.115 -17.493 1.00 96.12 82 GLN A CA 1
ATOM 627 C C . GLN A 1 82 ? 6.426 2.109 -18.070 1.00 96.12 82 GLN A C 1
ATOM 629 O O . GLN A 1 82 ? 6.883 2.246 -19.204 1.00 96.12 82 GLN A O 1
ATOM 634 N N . ALA A 1 83 ? 6.742 1.073 -17.294 1.00 96.00 83 ALA A N 1
ATOM 635 C CA . ALA A 1 83 ? 7.616 -0.033 -17.674 1.00 96.00 83 ALA A CA 1
ATOM 636 C C . ALA A 1 83 ? 6.876 -1.384 -17.553 1.00 96.00 83 ALA A C 1
ATOM 638 O O . ALA A 1 83 ? 7.043 -2.091 -16.551 1.00 96.00 83 ALA A O 1
ATOM 639 N N . PRO A 1 84 ? 6.087 -1.786 -18.573 1.00 95.88 84 PRO A N 1
ATOM 640 C CA . PRO A 1 84 ? 5.308 -3.029 -18.549 1.00 95.88 84 PRO A CA 1
ATOM 641 C C . PRO A 1 84 ? 6.155 -4.283 -18.303 1.00 95.88 84 PRO A C 1
ATOM 643 O O . PRO A 1 84 ? 5.724 -5.192 -17.596 1.00 95.88 84 PRO A O 1
ATOM 646 N N . ALA A 1 85 ? 7.390 -4.316 -18.816 1.00 95.19 85 ALA A N 1
ATOM 647 C CA . ALA A 1 85 ? 8.322 -5.419 -18.585 1.00 95.19 85 ALA A CA 1
ATOM 648 C C . ALA A 1 85 ? 8.642 -5.611 -17.091 1.00 95.19 85 ALA A C 1
ATOM 650 O O . ALA A 1 85 ? 8.613 -6.739 -16.603 1.00 95.19 85 ALA A O 1
ATOM 651 N N . VAL A 1 86 ? 8.859 -4.515 -16.353 1.00 95.31 86 VAL A N 1
ATOM 652 C CA . VAL A 1 86 ? 9.132 -4.545 -14.906 1.00 95.31 86 VAL A CA 1
ATOM 653 C C . VAL A 1 86 ? 7.895 -5.010 -14.139 1.00 95.31 86 VAL A C 1
ATOM 655 O O . VAL A 1 86 ? 8.013 -5.841 -13.239 1.00 95.31 86 VAL A O 1
ATOM 658 N N . ALA A 1 87 ? 6.702 -4.529 -14.511 1.00 96.94 87 ALA A N 1
ATOM 659 C CA . ALA A 1 87 ? 5.447 -4.993 -13.916 1.00 96.94 87 ALA A CA 1
ATOM 660 C C . ALA A 1 87 ? 5.233 -6.496 -14.151 1.00 96.94 87 ALA A C 1
ATOM 662 O O . ALA A 1 87 ? 4.869 -7.228 -13.227 1.00 96.94 87 ALA A O 1
ATOM 663 N N . ALA A 1 88 ? 5.490 -6.969 -15.373 1.00 96.06 88 ALA A N 1
ATOM 664 C CA . ALA A 1 88 ? 5.336 -8.367 -15.749 1.00 96.06 88 ALA A CA 1
ATOM 665 C C . ALA A 1 88 ? 6.312 -9.282 -15.005 1.00 96.06 88 ALA A C 1
ATOM 667 O O . ALA A 1 88 ? 5.885 -10.277 -14.424 1.00 96.06 88 ALA A O 1
ATOM 668 N N . GLU A 1 89 ? 7.597 -8.931 -15.000 1.00 96.44 89 GLU A N 1
ATOM 669 C CA . GLU A 1 89 ? 8.658 -9.688 -14.335 1.00 96.44 89 GLU A CA 1
ATOM 670 C C . GLU A 1 89 ? 8.466 -9.738 -12.818 1.00 96.44 89 GLU A C 1
ATOM 672 O O . GLU A 1 89 ? 8.641 -10.786 -12.208 1.00 96.44 89 GLU A O 1
ATOM 677 N N . ARG A 1 90 ? 8.092 -8.620 -12.186 1.00 95.38 90 ARG A N 1
ATOM 678 C CA . ARG A 1 90 ? 8.033 -8.554 -10.720 1.00 95.38 90 ARG A CA 1
ATOM 679 C C . ARG A 1 90 ? 6.693 -8.973 -10.139 1.00 95.38 90 ARG A C 1
ATOM 681 O O . ARG A 1 90 ? 6.667 -9.410 -8.991 1.00 95.38 90 ARG A O 1
ATOM 688 N N . VAL A 1 91 ? 5.589 -8.849 -10.878 1.00 97.25 91 VAL A N 1
ATOM 689 C CA . VAL A 1 91 ? 4.248 -9.092 -10.318 1.00 97.25 91 VAL A CA 1
ATOM 690 C C . VAL A 1 91 ? 3.336 -9.875 -11.258 1.00 97.25 91 VAL A C 1
ATOM 692 O O . VAL A 1 91 ? 2.850 -10.928 -10.866 1.00 97.25 91 VAL A O 1
ATOM 695 N N . LEU A 1 92 ? 3.082 -9.418 -12.489 1.00 95.81 92 LEU A N 1
ATOM 696 C CA . LEU A 1 92 ? 1.948 -9.945 -13.274 1.00 95.81 92 LEU A CA 1
ATOM 697 C C . LEU A 1 92 ? 2.115 -11.401 -13.735 1.00 95.81 92 LEU A C 1
ATOM 699 O O . LEU A 1 92 ? 1.110 -12.075 -13.949 1.00 95.81 92 LEU A O 1
ATOM 703 N N . ARG A 1 93 ? 3.353 -11.895 -13.883 1.00 95.81 93 ARG A N 1
ATOM 704 C CA . ARG A 1 93 ? 3.641 -13.310 -14.191 1.00 95.81 93 ARG A CA 1
ATOM 705 C C . ARG A 1 93 ? 3.641 -14.221 -12.958 1.00 95.81 93 ARG A C 1
ATOM 707 O O . ARG A 1 93 ? 3.862 -15.417 -13.103 1.00 95.81 93 ARG A O 1
ATOM 714 N N . HIS A 1 94 ? 3.398 -13.666 -11.773 1.00 95.88 94 HIS A N 1
ATOM 715 C CA . HIS A 1 94 ? 3.411 -14.363 -10.490 1.00 95.88 94 HIS A CA 1
ATOM 716 C C . HIS A 1 94 ? 2.011 -14.302 -9.855 1.00 95.88 94 HIS A C 1
ATOM 718 O O . HIS A 1 94 ? 1.700 -13.335 -9.149 1.00 95.88 94 HIS A O 1
ATOM 724 N N . PRO A 1 95 ? 1.131 -15.288 -10.134 1.00 94.81 95 PRO A N 1
ATOM 725 C CA . PRO A 1 95 ? -0.250 -15.286 -9.646 1.00 94.81 95 PRO A CA 1
ATOM 726 C C . PRO A 1 95 ? -0.349 -15.167 -8.122 1.00 94.81 95 PRO A C 1
ATOM 728 O O . PRO A 1 95 ? -1.183 -14.420 -7.623 1.00 94.81 95 PRO A O 1
ATOM 731 N N . ASP A 1 96 ? 0.566 -15.810 -7.400 1.00 92.81 96 ASP A N 1
ATOM 732 C CA . ASP A 1 96 ? 0.697 -15.763 -5.944 1.00 92.81 96 ASP A CA 1
ATOM 733 C C . ASP A 1 96 ? 0.874 -14.327 -5.416 1.00 92.81 96 ASP A C 1
ATOM 735 O O . ASP A 1 96 ? 0.176 -13.902 -4.492 1.00 92.81 96 ASP A O 1
ATOM 739 N N . ARG A 1 97 ? 1.750 -13.528 -6.042 1.00 95.25 97 ARG A N 1
ATOM 740 C CA . ARG A 1 97 ? 1.986 -12.124 -5.654 1.00 95.25 97 ARG A CA 1
ATOM 741 C C . ARG A 1 97 ? 0.758 -11.264 -5.906 1.00 95.25 97 ARG A C 1
ATOM 743 O O . ARG A 1 97 ? 0.457 -10.365 -5.122 1.00 95.25 97 ARG A O 1
ATOM 750 N N . LEU A 1 98 ? 0.042 -11.542 -6.993 1.00 94.81 98 LEU A N 1
ATOM 751 C CA . LEU A 1 98 ? -1.174 -10.820 -7.330 1.00 94.81 98 LEU A CA 1
ATOM 752 C C . LEU A 1 98 ? -2.321 -11.163 -6.371 1.00 94.81 98 LEU A C 1
ATOM 754 O O . LEU A 1 98 ? -3.001 -10.263 -5.886 1.00 94.81 98 LEU A O 1
ATOM 758 N N . GLU A 1 99 ? -2.515 -12.439 -6.049 1.00 93.31 99 GLU A N 1
ATOM 759 C CA . GLU A 1 99 ? -3.492 -12.875 -5.048 1.00 93.31 99 GLU A CA 1
ATOM 760 C C . GLU A 1 99 ? -3.206 -12.271 -3.670 1.00 93.31 99 GLU A C 1
ATOM 762 O O . GLU A 1 99 ? -4.131 -11.888 -2.951 1.00 93.31 99 GLU A O 1
ATOM 767 N N . ASN A 1 100 ? -1.930 -12.146 -3.303 1.00 94.56 100 ASN A N 1
ATOM 768 C CA . ASN A 1 100 ? -1.513 -11.492 -2.066 1.00 94.56 100 ASN A CA 1
ATOM 769 C C . ASN A 1 100 ? -1.768 -9.983 -2.088 1.00 94.56 100 ASN A C 1
ATOM 771 O O . ASN A 1 100 ? -2.216 -9.438 -1.082 1.00 94.56 100 ASN A O 1
ATOM 775 N N . LEU A 1 101 ? -1.576 -9.317 -3.231 1.00 96.69 101 LEU A N 1
ATOM 776 C CA . LEU A 1 101 ? -1.936 -7.908 -3.411 1.00 96.69 101 LEU A CA 1
ATOM 777 C C . LEU A 1 101 ? -3.442 -7.673 -3.209 1.00 96.69 101 LEU A C 1
ATOM 779 O O . LEU A 1 101 ? -3.822 -6.775 -2.458 1.00 96.69 101 LEU A O 1
ATOM 783 N N . TYR A 1 102 ? -4.300 -8.492 -3.830 1.00 93.75 102 TYR A N 1
ATOM 784 C CA . TYR A 1 102 ? -5.755 -8.398 -3.651 1.00 93.75 102 TYR A CA 1
ATOM 785 C C . TYR A 1 102 ? -6.181 -8.699 -2.210 1.00 93.75 102 TYR A C 1
ATOM 787 O O . TYR A 1 102 ? -7.026 -7.991 -1.663 1.00 93.75 102 TYR A O 1
ATOM 795 N N . ALA A 1 103 ? -5.587 -9.715 -1.577 1.00 91.56 103 ALA A N 1
ATOM 796 C CA . ALA A 1 103 ? -5.875 -10.040 -0.183 1.00 91.56 103 ALA A CA 1
ATOM 797 C C . ALA A 1 103 ? -5.469 -8.904 0.764 1.00 91.56 103 ALA A C 1
ATOM 799 O O . ALA A 1 103 ? -6.251 -8.525 1.632 1.00 91.56 103 ALA A O 1
ATOM 800 N N . ALA A 1 104 ? -4.283 -8.323 0.568 1.00 94.62 104 ALA A N 1
ATOM 801 C CA . ALA A 1 104 ? -3.811 -7.185 1.346 1.00 94.62 104 ALA A CA 1
ATOM 802 C C . ALA A 1 104 ? -4.729 -5.963 1.192 1.00 94.62 104 ALA A C 1
ATOM 804 O O . ALA A 1 104 ? -5.105 -5.356 2.194 1.00 94.62 104 ALA A O 1
ATOM 805 N N . PHE A 1 105 ? -5.162 -5.649 -0.035 1.00 95.69 105 PHE A N 1
ATOM 806 C CA . PHE A 1 105 ? -6.145 -4.590 -0.274 1.00 95.69 105 PHE A CA 1
ATOM 807 C C . PHE A 1 105 ? -7.470 -4.860 0.450 1.00 95.69 105 PHE A C 1
ATOM 809 O O . PHE A 1 105 ? -7.994 -3.963 1.100 1.00 95.69 105 PHE A O 1
ATOM 816 N N . ALA A 1 106 ? -7.997 -6.087 0.391 1.00 92.69 106 ALA A N 1
ATOM 817 C CA . ALA A 1 106 ? -9.245 -6.440 1.068 1.00 92.69 106 ALA A C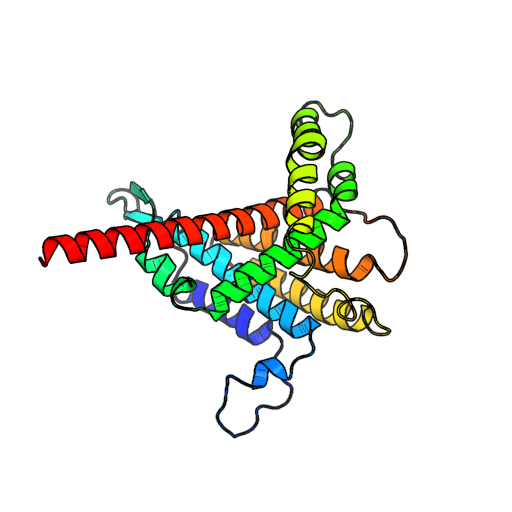A 1
ATOM 818 C C . ALA A 1 106 ? -9.147 -6.295 2.599 1.00 92.69 106 ALA A C 1
ATOM 820 O O . ALA A 1 106 ? -10.079 -5.796 3.229 1.00 92.69 106 ALA A O 1
ATOM 821 N N . ILE A 1 107 ? -8.011 -6.682 3.190 1.00 91.12 107 ILE A N 1
ATOM 822 C CA . ILE A 1 107 ? -7.740 -6.522 4.627 1.00 91.12 107 ILE A CA 1
ATOM 823 C C . ILE A 1 107 ? -7.703 -5.038 5.007 1.00 91.12 107 ILE A C 1
ATOM 825 O O . ILE A 1 107 ? -8.390 -4.630 5.943 1.00 91.12 107 ILE A O 1
ATOM 829 N N . LEU A 1 108 ? -6.945 -4.227 4.261 1.00 95.12 108 LEU A N 1
ATOM 830 C CA . LEU A 1 108 ? -6.857 -2.781 4.483 1.00 95.12 108 LEU A CA 1
ATOM 831 C C . LEU A 1 108 ? -8.227 -2.117 4.335 1.00 95.12 108 LEU A C 1
ATOM 833 O O . LEU A 1 108 ? -8.638 -1.372 5.216 1.00 95.12 108 LEU A O 1
ATOM 837 N N . LEU A 1 109 ? -8.968 -2.450 3.274 1.00 94.75 109 LEU A N 1
ATOM 838 C CA . LEU A 1 109 ? -10.305 -1.923 3.018 1.00 94.75 109 LEU A CA 1
ATOM 839 C C . LEU A 1 109 ? -11.243 -2.211 4.194 1.00 94.75 109 LEU A C 1
ATOM 841 O O . LEU A 1 109 ? -11.962 -1.324 4.654 1.00 94.75 109 LEU A O 1
ATOM 845 N N . ARG A 1 110 ? -11.212 -3.441 4.718 1.00 90.69 110 ARG A N 1
ATOM 846 C CA . ARG A 1 110 ? -12.041 -3.827 5.859 1.00 90.69 110 ARG A CA 1
ATOM 847 C C . ARG A 1 110 ? -11.650 -3.085 7.136 1.00 90.69 110 ARG A C 1
ATOM 849 O O . ARG A 1 110 ? -12.538 -2.614 7.848 1.00 90.69 110 ARG A O 1
ATOM 856 N N . ALA A 1 111 ? -10.353 -2.949 7.408 1.00 92.62 111 ALA A N 1
ATOM 857 C CA . ALA A 1 111 ? -9.867 -2.182 8.550 1.00 92.62 111 ALA A CA 1
ATOM 858 C C . ALA A 1 111 ? -10.286 -0.708 8.458 1.00 92.62 111 ALA A C 1
ATOM 860 O O . ALA A 1 111 ? -10.781 -0.153 9.434 1.00 92.62 111 ALA A O 1
ATOM 861 N N . THR A 1 112 ? -10.180 -0.095 7.276 1.00 95.12 112 THR A N 1
ATOM 862 C CA . THR A 1 112 ? -10.612 1.288 7.038 1.00 95.12 112 THR A CA 1
ATOM 863 C C . THR A 1 112 ? -12.117 1.466 7.227 1.00 95.12 112 THR A C 1
ATOM 865 O O . THR A 1 112 ? -12.535 2.470 7.796 1.00 95.12 112 THR A O 1
ATOM 868 N N . VAL A 1 113 ? -12.944 0.489 6.833 1.00 93.12 113 VAL A N 1
ATOM 869 C CA . VAL A 1 113 ? -14.388 0.527 7.128 1.00 93.12 113 VAL A CA 1
ATOM 870 C C . VAL A 1 113 ? -14.652 0.537 8.635 1.00 93.12 113 VAL A C 1
ATOM 872 O O . VAL A 1 113 ? -15.458 1.346 9.091 1.00 93.12 113 VAL A O 1
ATOM 875 N N . LYS A 1 114 ? -13.969 -0.320 9.410 1.00 90.56 114 LYS A N 1
ATOM 876 C CA . LYS A 1 114 ? -14.112 -0.351 10.878 1.00 90.56 114 LYS A CA 1
ATOM 877 C C . LYS A 1 114 ? -13.576 0.927 11.543 1.00 90.56 114 LYS A C 1
ATOM 879 O O . LYS A 1 114 ? -14.186 1.424 12.480 1.00 90.56 114 LYS A O 1
ATOM 884 N N . ALA A 1 115 ? -12.473 1.478 11.039 1.00 93.69 115 ALA A N 1
ATOM 885 C CA . ALA A 1 115 ? -11.818 2.667 11.583 1.00 93.69 115 ALA A CA 1
ATOM 886 C C . ALA A 1 115 ? -12.415 4.004 11.112 1.00 93.69 115 ALA A C 1
ATOM 888 O O . ALA A 1 115 ? -11.957 5.050 11.557 1.00 93.69 115 ALA A O 1
ATOM 889 N N . GLY A 1 116 ? -13.395 4.010 10.207 1.00 93.62 116 GLY A N 1
ATOM 890 C CA . GLY A 1 116 ? -13.869 5.229 9.541 1.00 93.62 116 GLY A CA 1
ATOM 891 C C . GLY A 1 116 ? -14.204 6.409 10.463 1.00 93.62 116 GLY A C 1
ATOM 892 O O . GLY A 1 116 ? -13.682 7.502 10.231 1.00 93.62 116 GLY A O 1
ATOM 893 N N . PRO A 1 117 ? -15.007 6.210 11.528 1.00 92.19 117 PRO A N 1
ATOM 894 C CA . PRO A 1 117 ? -15.275 7.258 12.514 1.00 92.19 117 PRO A CA 1
ATOM 895 C C . PRO A 1 117 ? -14.012 7.729 13.248 1.00 92.19 117 PRO A C 1
ATOM 897 O O . PRO A 1 117 ? -13.843 8.922 13.482 1.00 92.19 117 PRO A O 1
ATOM 900 N N . ALA A 1 118 ? -13.091 6.811 13.553 1.00 93.88 118 ALA A N 1
ATOM 901 C CA . ALA A 1 118 ? -11.825 7.115 14.216 1.00 93.88 118 ALA A CA 1
ATOM 902 C C . ALA A 1 118 ? -10.882 7.946 13.331 1.00 93.88 118 ALA A C 1
ATOM 904 O O . ALA A 1 118 ? -10.169 8.811 13.830 1.00 93.88 118 ALA A O 1
ATOM 905 N N . VAL A 1 119 ? -10.899 7.717 12.012 1.00 94.69 119 VAL A N 1
ATOM 906 C CA . VAL A 1 119 ? -10.146 8.524 11.037 1.00 94.69 119 VAL A CA 1
ATOM 907 C C . VAL A 1 119 ? -10.638 9.971 11.049 1.00 94.69 119 VAL A C 1
ATOM 909 O O . VAL A 1 119 ? -9.819 10.881 11.136 1.00 94.69 119 VAL A O 1
ATOM 912 N N . ALA A 1 120 ? -11.957 10.185 11.030 1.00 93.00 120 ALA A N 1
ATOM 913 C CA . ALA A 1 120 ? -12.545 11.522 11.127 1.00 93.00 120 ALA A CA 1
ATOM 914 C C . ALA A 1 120 ? -12.250 12.177 12.490 1.00 93.00 120 ALA A C 1
ATOM 916 O O . ALA A 1 120 ? -11.881 13.348 12.558 1.00 93.00 120 ALA A O 1
ATOM 917 N N . ALA A 1 121 ? -12.341 11.409 13.581 1.00 92.75 121 ALA A N 1
ATOM 918 C CA . ALA A 1 121 ? -12.057 11.888 14.934 1.00 92.75 121 ALA A CA 1
ATOM 919 C C . ALA A 1 121 ? -10.583 12.279 15.156 1.00 92.75 121 ALA A C 1
ATOM 921 O O . ALA A 1 121 ? -10.302 13.148 15.980 1.00 92.75 121 ALA A O 1
ATOM 922 N N . ALA A 1 122 ? -9.648 11.679 14.412 1.00 92.44 122 ALA A N 1
ATOM 923 C CA . ALA A 1 122 ? -8.222 11.996 14.479 1.00 92.44 122 ALA A CA 1
ATOM 924 C C . ALA A 1 122 ? -7.855 13.350 13.830 1.00 92.44 122 ALA A C 1
ATOM 926 O O . ALA A 1 122 ? -6.714 13.810 13.962 1.00 92.44 122 ALA A O 1
ATOM 927 N N . VAL A 1 123 ? -8.794 13.990 13.123 1.00 89.38 123 VAL A N 1
ATOM 928 C CA . VAL A 1 123 ? -8.612 15.305 12.499 1.00 89.38 123 VAL A CA 1
ATOM 929 C C . VAL A 1 123 ? -9.045 16.414 13.473 1.00 89.38 123 VAL A C 1
ATOM 931 O O . VAL A 1 123 ? -10.158 16.364 14.002 1.00 89.38 123 VAL A O 1
ATOM 934 N N . PRO A 1 124 ? -8.209 17.444 13.720 1.00 86.19 124 PRO A N 1
ATOM 935 C CA . PRO A 1 124 ? -8.592 18.576 14.562 1.00 86.19 124 PRO A CA 1
ATOM 936 C C . PRO A 1 124 ? -9.841 19.294 14.030 1.00 86.19 124 PRO A C 1
ATOM 938 O O . PRO A 1 124 ? -9.857 19.783 12.901 1.00 86.19 124 PRO A O 1
ATOM 941 N N . LYS A 1 125 ? -10.889 19.394 14.857 1.00 82.38 125 LYS A N 1
ATOM 942 C CA . LYS A 1 125 ? -12.116 20.125 14.507 1.00 82.38 125 LYS A CA 1
ATOM 943 C C . LYS A 1 125 ? -11.883 21.635 14.607 1.00 82.38 125 LYS A C 1
ATOM 945 O O . LYS A 1 125 ? -11.386 22.113 15.622 1.00 82.38 125 LYS A O 1
ATOM 950 N N . GLY A 1 126 ? -12.304 22.377 13.582 1.00 80.94 126 GLY A N 1
ATOM 951 C CA . GLY A 1 126 ? -12.272 23.846 13.569 1.00 80.94 126 GLY A CA 1
ATOM 952 C C . GLY A 1 126 ? -11.017 24.475 12.961 1.00 80.94 126 GLY A C 1
ATOM 953 O O . GLY A 1 126 ? -10.918 25.699 12.951 1.00 80.94 126 GLY A O 1
ATOM 954 N N . ASP A 1 127 ? -10.091 23.672 12.435 1.00 86.88 127 ASP A N 1
ATOM 955 C CA . ASP A 1 127 ? -8.988 24.166 11.609 1.00 86.88 127 ASP A CA 1
ATOM 956 C C . ASP A 1 127 ? -9.451 24.281 10.139 1.00 86.88 127 ASP A C 1
ATOM 958 O O . ASP A 1 127 ? -9.820 23.259 9.543 1.00 86.88 127 ASP A O 1
ATOM 962 N N . PRO A 1 128 ? -9.461 25.489 9.539 1.00 89.50 128 PRO A N 1
ATOM 963 C CA . PRO A 1 128 ? -9.862 25.680 8.146 1.00 89.50 128 PRO A CA 1
ATOM 964 C C . PRO A 1 128 ? -9.034 24.865 7.146 1.00 89.50 128 PRO A C 1
ATOM 966 O O . PRO A 1 128 ? -9.562 24.500 6.098 1.00 89.50 128 PRO A O 1
ATOM 969 N N . GLU A 1 129 ? -7.774 24.549 7.470 1.00 90.12 129 GLU A N 1
ATOM 970 C CA . GLU A 1 129 ? -6.872 23.788 6.595 1.00 90.12 129 GLU A CA 1
ATOM 971 C C . GLU A 1 129 ? -7.370 22.350 6.374 1.00 90.12 129 GLU A C 1
ATOM 973 O O . GLU A 1 129 ? -7.199 21.781 5.298 1.00 90.12 129 GLU A O 1
ATOM 978 N N . PHE A 1 130 ? -8.020 21.754 7.380 1.00 88.88 130 PHE A N 1
ATOM 979 C CA . PHE A 1 130 ? -8.481 20.361 7.324 1.00 88.88 130 PHE A CA 1
ATOM 980 C C . PHE A 1 130 ? -9.978 20.214 7.047 1.00 88.88 130 PHE A C 1
ATOM 982 O O . PHE A 1 130 ? -10.433 19.098 6.799 1.00 88.88 130 PHE A O 1
ATOM 989 N N . ALA A 1 131 ? -10.742 21.309 7.067 1.00 89.50 131 ALA A N 1
ATOM 990 C CA . ALA A 1 131 ? -12.196 21.275 6.921 1.00 89.50 131 ALA A CA 1
ATOM 991 C C . ALA A 1 131 ? -12.637 20.631 5.597 1.00 89.50 131 ALA A C 1
ATOM 993 O O . ALA A 1 131 ? -13.469 19.728 5.612 1.00 89.50 131 ALA A O 1
ATOM 994 N N . ALA A 1 132 ? -12.023 21.029 4.477 1.00 91.12 132 ALA A N 1
ATOM 995 C CA . ALA A 1 132 ? -12.356 20.490 3.157 1.00 91.12 132 ALA A CA 1
ATOM 996 C C . ALA A 1 132 ? -12.051 18.986 3.046 1.00 91.12 132 ALA A C 1
ATOM 998 O O . ALA A 1 132 ? -12.884 18.221 2.574 1.00 91.12 132 ALA A O 1
ATOM 999 N N . GLY A 1 133 ? -10.886 18.545 3.533 1.00 90.56 133 GLY A N 1
ATOM 1000 C CA . GLY A 1 133 ? -10.512 17.127 3.496 1.00 90.56 133 GLY A CA 1
ATOM 1001 C C . GLY A 1 133 ? -11.366 16.256 4.423 1.00 90.56 133 GLY A C 1
ATOM 1002 O O . GLY A 1 133 ? -11.640 15.100 4.105 1.00 90.56 133 GLY A O 1
ATOM 1003 N N . LEU A 1 134 ? -11.814 16.800 5.560 1.00 92.00 134 LEU A N 1
ATOM 1004 C CA . LEU A 1 134 ? -12.740 16.107 6.456 1.00 92.00 134 LEU A CA 1
ATOM 1005 C C . LEU A 1 134 ? -14.135 15.979 5.827 1.00 92.00 134 LEU A C 1
ATOM 1007 O O . LEU A 1 134 ? -14.725 14.903 5.884 1.00 92.00 134 LEU A O 1
ATOM 1011 N N . GLU A 1 135 ? -14.631 17.041 5.189 1.00 93.25 135 GLU A N 1
ATOM 1012 C CA . GLU A 1 135 ? -15.900 17.017 4.457 1.00 93.25 135 GLU A CA 1
ATOM 1013 C C . GLU A 1 135 ? -15.858 16.015 3.294 1.00 93.25 135 GLU A C 1
ATOM 1015 O O . GLU A 1 135 ? -16.761 15.187 3.169 1.00 93.25 135 GLU A O 1
ATOM 1020 N N . GLU A 1 136 ? -14.789 16.019 2.493 1.00 93.62 136 GLU A N 1
ATOM 1021 C CA . GLU A 1 136 ? -14.571 15.056 1.404 1.00 93.62 136 GLU A CA 1
ATOM 1022 C C . GLU A 1 136 ? -14.521 13.611 1.932 1.00 93.62 136 GLU A C 1
ATOM 1024 O O . GLU A 1 136 ? -15.138 12.701 1.367 1.00 93.62 136 GLU A O 1
ATOM 1029 N N . TRP A 1 137 ? -13.841 13.384 3.063 1.00 94.44 137 TRP A N 1
ATOM 1030 C CA . TRP A 1 137 ? -13.808 12.073 3.708 1.00 94.44 137 TRP A CA 1
ATOM 1031 C C . TRP A 1 137 ? -15.206 11.598 4.117 1.00 94.44 137 TRP A C 1
ATOM 1033 O O . TRP A 1 137 ? -15.585 10.470 3.802 1.00 94.44 137 TRP A O 1
ATOM 1043 N N . GLU A 1 138 ? -15.972 12.436 4.816 1.00 94.12 138 GLU A N 1
ATOM 1044 C CA . GLU A 1 138 ? -17.278 12.066 5.370 1.00 94.12 138 GLU A CA 1
ATOM 1045 C C . GLU A 1 138 ? -18.366 11.916 4.297 1.00 94.12 138 GLU A C 1
ATOM 1047 O O . GLU A 1 138 ? -19.208 11.015 4.404 1.00 94.12 138 GLU A O 1
ATOM 1052 N N . SER A 1 139 ? -18.347 12.769 3.269 1.00 95.31 139 SER A N 1
ATOM 1053 C CA . SER A 1 139 ? -19.407 12.859 2.258 1.00 95.31 139 SER A CA 1
ATOM 1054 C C . SER A 1 139 ? -19.155 12.026 0.998 1.00 95.31 139 SER A C 1
ATOM 1056 O O . SER A 1 139 ? -20.118 11.521 0.419 1.00 95.31 139 SER A O 1
ATOM 1058 N N . GLU A 1 140 ? -17.895 11.816 0.603 1.00 95.06 140 GLU A N 1
ATOM 1059 C CA . GLU A 1 140 ? -17.549 11.157 -0.664 1.00 95.06 140 GLU A CA 1
ATOM 1060 C C . GLU A 1 140 ? -16.747 9.870 -0.445 1.00 95.06 140 GLU A C 1
ATOM 1062 O O . GLU A 1 140 ? -17.215 8.772 -0.768 1.00 95.06 140 GLU A O 1
ATOM 1067 N N . ILE A 1 141 ? -15.553 9.974 0.149 1.00 95.25 141 ILE A N 1
ATOM 1068 C CA . ILE A 1 141 ? -14.595 8.860 0.188 1.00 95.25 141 ILE A CA 1
ATOM 1069 C C . ILE A 1 141 ? -15.102 7.727 1.084 1.00 95.25 141 ILE A C 1
ATOM 1071 O O . ILE A 1 141 ? -15.160 6.571 0.659 1.00 95.25 141 ILE A O 1
ATOM 1075 N N . PHE A 1 142 ? -15.480 8.019 2.331 1.00 95.62 142 PHE A N 1
ATOM 1076 C CA . PHE A 1 142 ? -15.873 6.981 3.283 1.00 95.62 142 PHE A CA 1
ATOM 1077 C C . PHE A 1 142 ? -17.156 6.228 2.876 1.00 95.62 142 PHE A C 1
ATOM 1079 O O . PHE A 1 142 ? -17.190 4.995 3.007 1.00 95.62 142 PHE A O 1
ATOM 1086 N N . PRO A 1 143 ? -18.210 6.886 2.351 1.00 96.00 143 PRO A N 1
ATOM 1087 C CA . PRO A 1 143 ? -19.346 6.194 1.742 1.00 96.00 143 PRO A CA 1
ATOM 1088 C C . PRO A 1 143 ? -18.946 5.227 0.621 1.00 96.00 143 PRO A C 1
ATOM 1090 O O . PRO A 1 143 ? -19.400 4.080 0.628 1.00 96.00 143 PRO A O 1
ATOM 1093 N N . GLU A 1 144 ? -18.050 5.632 -0.281 1.00 94.25 144 GLU A N 1
ATOM 1094 C CA . GLU A 1 144 ? -17.577 4.778 -1.376 1.00 94.25 144 GLU A CA 1
ATOM 1095 C C . GLU A 1 144 ? -16.731 3.596 -0.884 1.00 94.25 144 GLU A C 1
ATOM 1097 O O . GLU A 1 144 ? -16.920 2.465 -1.340 1.00 94.25 144 GLU A O 1
ATOM 1102 N N . VAL A 1 145 ? -15.870 3.808 0.116 1.00 94.19 145 VAL A N 1
ATOM 1103 C CA . VAL A 1 145 ? -15.113 2.740 0.796 1.00 94.19 145 VAL A CA 1
ATOM 1104 C C . VAL A 1 145 ? -16.072 1.701 1.393 1.00 94.19 145 VAL A C 1
ATOM 1106 O O . VAL A 1 145 ? -15.902 0.495 1.178 1.00 94.19 145 VAL A O 1
ATOM 1109 N N . LYS A 1 146 ? -17.130 2.142 2.090 1.00 93.75 146 LYS A N 1
ATOM 1110 C CA . LYS A 1 146 ? -18.173 1.247 2.627 1.00 93.75 146 LYS A CA 1
ATOM 1111 C C . LYS A 1 146 ? -18.924 0.509 1.522 1.00 93.75 146 LYS A C 1
ATOM 1113 O O . LYS A 1 146 ? -19.181 -0.691 1.656 1.00 93.75 146 LYS A O 1
ATOM 1118 N N . ARG A 1 147 ? -19.272 1.199 0.432 1.00 93.44 147 ARG A N 1
ATOM 1119 C CA . ARG A 1 147 ? -19.963 0.613 -0.725 1.00 93.44 147 ARG A CA 1
ATOM 1120 C C . ARG A 1 147 ? -19.118 -0.483 -1.370 1.00 93.44 147 ARG A C 1
ATOM 1122 O O . ARG A 1 147 ? -19.628 -1.575 -1.614 1.00 93.44 147 ARG A O 1
ATOM 1129 N N . LEU A 1 148 ? -17.830 -0.222 -1.590 1.00 91.25 148 LEU A N 1
ATOM 1130 C CA . LEU A 1 148 ? -16.890 -1.184 -2.162 1.00 91.25 148 LEU A CA 1
ATOM 1131 C C . LEU A 1 148 ? -16.737 -2.424 -1.274 1.00 91.25 148 LEU A C 1
ATOM 1133 O O . LEU A 1 148 ? -16.798 -3.546 -1.776 1.00 91.25 148 LEU A O 1
ATOM 1137 N N . ALA A 1 149 ? -16.603 -2.239 0.041 1.00 88.75 149 ALA A N 1
ATOM 1138 C CA . ALA A 1 149 ? -16.533 -3.354 0.983 1.00 88.75 149 ALA A CA 1
ATOM 1139 C C . ALA A 1 149 ? -17.829 -4.187 0.993 1.00 88.75 149 ALA A C 1
ATOM 1141 O O . ALA A 1 149 ? -17.781 -5.416 1.021 1.00 88.75 149 ALA A O 1
ATOM 1142 N N . SER A 1 150 ? -18.987 -3.526 0.904 1.00 87.25 150 SER A N 1
ATOM 1143 C CA . SER A 1 150 ? -20.303 -4.181 0.893 1.00 87.25 150 SER A CA 1
ATOM 1144 C C . SER A 1 150 ? -20.589 -4.941 -0.406 1.00 87.25 150 SER A C 1
ATOM 1146 O O . SER A 1 150 ? -21.358 -5.898 -0.392 1.00 87.25 150 SER A O 1
ATOM 1148 N N . ALA A 1 151 ? -19.969 -4.551 -1.524 1.00 86.94 151 ALA A N 1
ATOM 1149 C CA . ALA A 1 151 ? -20.095 -5.251 -2.804 1.00 86.94 151 ALA A CA 1
ATOM 1150 C C . ALA A 1 151 ? -19.399 -6.626 -2.805 1.00 86.94 151 ALA A C 1
ATOM 1152 O O . ALA A 1 151 ? -19.771 -7.506 -3.582 1.00 86.94 151 ALA A O 1
ATOM 1153 N N . CYS A 1 152 ? -18.421 -6.830 -1.917 1.00 75.19 152 CYS A N 1
ATOM 1154 C CA . CYS A 1 152 ? -17.634 -8.058 -1.817 1.00 75.19 152 CYS A CA 1
ATOM 1155 C C . CYS A 1 152 ? -17.649 -8.636 -0.385 1.00 75.19 152 CYS A C 1
ATOM 1157 O O . CYS A 1 152 ? -16.587 -8.824 0.212 1.00 75.19 152 CYS A O 1
ATOM 1159 N N . PRO A 1 153 ? -18.824 -8.995 0.171 1.00 65.75 153 PRO A N 1
ATOM 1160 C CA . PRO A 1 153 ? -18.957 -9.377 1.581 1.00 65.75 153 PRO A CA 1
ATOM 1161 C C . PRO A 1 153 ? -18.229 -10.686 1.926 1.00 65.75 153 PRO A C 1
ATOM 1163 O O . PRO A 1 153 ? -17.889 -10.922 3.077 1.00 65.75 153 PRO A O 1
ATOM 1166 N N . LYS A 1 154 ? -17.957 -11.536 0.926 1.00 64.06 154 LYS A N 1
ATOM 1167 C CA . LYS A 1 154 ? -17.231 -12.809 1.083 1.00 64.06 154 LYS A CA 1
ATOM 1168 C C . LYS A 1 154 ? -15.731 -12.711 0.799 1.00 64.06 154 LYS A C 1
ATOM 1170 O O . LYS A 1 154 ? -15.063 -13.741 0.804 1.00 64.06 154 LYS A O 1
ATOM 1175 N N . ALA A 1 155 ? -15.189 -11.519 0.528 1.00 63.19 155 ALA A N 1
ATOM 1176 C CA . ALA A 1 155 ? -13.752 -11.365 0.275 1.00 63.19 155 ALA A CA 1
ATOM 1177 C C . ALA A 1 155 ? -12.898 -11.841 1.465 1.00 63.19 155 ALA A C 1
ATOM 1179 O O . ALA A 1 155 ? -11.730 -12.186 1.291 1.00 63.19 155 ALA A O 1
ATOM 1180 N N . PHE A 1 156 ? -13.492 -11.898 2.661 1.00 62.22 156 PHE A N 1
ATOM 1181 C CA . PHE A 1 156 ? -12.830 -12.320 3.879 1.00 62.22 156 PHE A CA 1
ATOM 1182 C C . PHE A 1 156 ? -13.830 -12.932 4.870 1.00 62.22 156 PHE A C 1
ATOM 1184 O O . PHE A 1 156 ? -14.723 -12.247 5.355 1.00 62.22 156 PHE A O 1
ATOM 1191 N N . ALA A 1 157 ? -13.694 -14.224 5.183 1.00 56.56 157 ALA A N 1
ATOM 1192 C CA . ALA A 1 157 ? -14.472 -14.853 6.251 1.00 56.56 157 ALA A CA 1
ATOM 1193 C C . ALA A 1 157 ? -13.865 -14.475 7.614 1.00 56.56 157 ALA A C 1
ATOM 1195 O O . ALA A 1 157 ? -12.901 -15.104 8.045 1.00 56.56 157 ALA A O 1
ATOM 1196 N N . GLU A 1 158 ? -14.370 -13.420 8.255 1.00 58.28 158 GLU A N 1
ATOM 1197 C CA . GLU A 1 158 ? -13.888 -12.921 9.564 1.00 58.28 158 GLU A CA 1
ATOM 1198 C C . GLU A 1 158 ? -14.004 -13.961 10.677 1.00 58.28 158 GLU A C 1
ATOM 1200 O O . GLU A 1 158 ? -13.178 -14.000 11.589 1.00 58.28 158 GLU A O 1
ATOM 1205 N N . GLU A 1 159 ? -15.009 -14.825 10.546 1.00 55.38 159 GLU A N 1
ATOM 1206 C CA . GLU A 1 159 ? -15.329 -15.915 11.455 1.00 55.38 159 GLU A CA 1
ATOM 1207 C C . GLU A 1 159 ? -14.067 -16.744 11.757 1.00 55.38 159 GLU A C 1
ATOM 1209 O O . GLU A 1 159 ? -13.509 -17.436 10.896 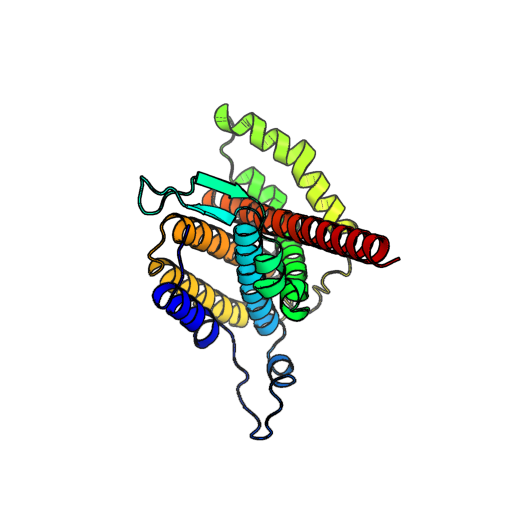1.00 55.38 159 GLU A O 1
ATOM 1214 N N . GLY A 1 160 ? -13.588 -16.609 12.996 1.00 56.03 160 GLY A N 1
ATOM 1215 C CA . GLY A 1 160 ? -12.487 -17.387 13.560 1.00 56.03 160 GLY A CA 1
ATOM 1216 C C . GLY A 1 160 ? -11.069 -16.920 13.228 1.00 56.03 160 GLY A C 1
ATOM 1217 O O . GLY A 1 160 ? -10.142 -17.663 13.522 1.00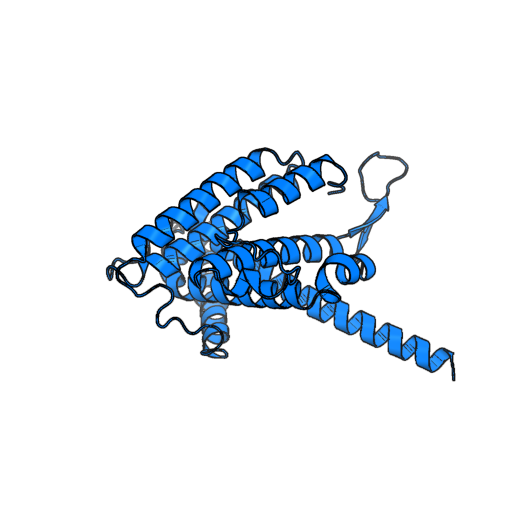 56.03 160 GLY A O 1
ATOM 1218 N N . LEU A 1 161 ? -10.867 -15.751 12.605 1.00 62.12 161 LEU A N 1
ATOM 1219 C CA . LEU A 1 161 ? -9.510 -15.232 12.380 1.00 62.12 161 LEU A CA 1
ATOM 1220 C C . LEU A 1 161 ? -9.017 -14.307 13.499 1.00 62.12 161 LEU A C 1
ATOM 1222 O O . LEU A 1 161 ? -7.854 -14.348 13.886 1.00 62.12 161 LEU A O 1
ATOM 1226 N N . PHE A 1 162 ? -9.906 -13.446 13.982 1.00 63.09 162 PHE A N 1
ATOM 1227 C CA . PHE A 1 162 ? -9.620 -12.502 15.066 1.00 63.09 162 PHE A CA 1
ATOM 1228 C C . PHE A 1 162 ? -10.500 -12.764 16.297 1.00 63.09 162 PHE A C 1
ATOM 1230 O O . PHE A 1 162 ? -10.250 -12.218 17.363 1.00 63.09 162 PHE A O 1
ATOM 1237 N N . ALA A 1 163 ? -11.486 -13.657 16.157 1.00 53.31 163 ALA A N 1
ATOM 1238 C CA . ALA A 1 163 ? -12.413 -14.061 17.201 1.00 53.31 163 ALA A CA 1
ATOM 1239 C C . ALA A 1 163 ? -12.001 -15.431 17.761 1.00 53.31 163 ALA A C 1
ATOM 1241 O O . ALA A 1 163 ? -12.300 -16.473 17.173 1.00 53.31 163 ALA A O 1
ATOM 1242 N N . GLY A 1 164 ? -11.294 -15.440 18.892 1.00 56.28 164 GLY A N 1
ATOM 1243 C CA . GLY A 1 164 ? -10.989 -16.668 19.623 1.00 56.28 164 GLY A CA 1
ATOM 1244 C C . GLY A 1 164 ? -10.173 -16.433 20.901 1.00 56.28 164 GLY A C 1
ATOM 1245 O O . GLY A 1 164 ? -9.372 -15.498 20.942 1.00 56.28 164 GLY A O 1
ATOM 1246 N N . PRO A 1 165 ? -10.332 -17.279 21.941 1.00 51.25 165 PRO A N 1
ATOM 1247 C CA . PRO A 1 165 ? -9.502 -17.246 23.146 1.00 51.25 165 PRO A CA 1
ATOM 1248 C C . PRO A 1 165 ? -8.048 -17.580 22.770 1.00 51.25 165 PRO A C 1
ATOM 1250 O O . PRO A 1 165 ? -7.674 -18.741 22.633 1.00 51.25 165 PRO A O 1
ATOM 1253 N N . GLY A 1 166 ? -7.250 -16.541 22.515 1.00 60.53 166 GLY A N 1
ATOM 1254 C CA . GLY A 1 166 ? -5.905 -16.648 21.938 1.00 60.53 166 GLY A CA 1
ATOM 1255 C C . GLY A 1 166 ? -5.528 -15.507 20.984 1.00 60.53 166 GLY A C 1
ATOM 1256 O O . GLY A 1 166 ? -4.345 -15.364 20.670 1.00 60.53 166 GLY A O 1
ATOM 1257 N N . GLY A 1 167 ? -6.490 -14.668 20.574 1.00 66.31 167 GLY A N 1
ATOM 1258 C CA . GLY A 1 167 ? -6.271 -13.510 19.696 1.00 66.31 167 GLY A CA 1
ATOM 1259 C C . GLY A 1 167 ? -5.158 -12.579 20.186 1.00 66.31 167 GLY A C 1
ATOM 1260 O O . GLY A 1 167 ? -4.232 -12.294 19.429 1.00 66.31 167 GLY A O 1
ATOM 1261 N N . GLY A 1 168 ? -5.163 -12.208 21.472 1.00 71.31 168 GLY A N 1
ATOM 1262 C CA . GLY A 1 168 ? -4.113 -11.368 22.066 1.00 71.31 168 GLY A CA 1
ATOM 1263 C C . GLY A 1 168 ? -2.689 -11.948 21.987 1.00 71.31 168 GLY A C 1
ATOM 1264 O O . GLY A 1 168 ? -1.737 -11.217 21.716 1.00 71.31 168 GLY A O 1
ATOM 1265 N N . ALA A 1 169 ? -2.515 -13.265 22.150 1.00 75.94 169 ALA A N 1
ATOM 1266 C CA . ALA A 1 169 ? -1.195 -13.904 22.060 1.00 75.94 169 ALA A CA 1
ATOM 1267 C C . ALA A 1 169 ? -0.669 -13.952 20.615 1.00 75.94 169 ALA A C 1
ATOM 1269 O O . ALA A 1 169 ? 0.530 -13.798 20.374 1.00 75.94 169 ALA A O 1
ATOM 1270 N N . ILE A 1 170 ? -1.568 -14.151 19.648 1.00 78.69 170 ILE A N 1
ATOM 1271 C CA . ILE A 1 170 ? -1.236 -14.114 18.221 1.00 78.69 170 ILE A CA 1
ATOM 1272 C C . ILE A 1 170 ? -0.932 -12.678 17.790 1.00 78.69 170 ILE A C 1
ATOM 1274 O O . ILE A 1 170 ? 0.060 -12.446 17.096 1.00 78.69 170 ILE A O 1
ATOM 1278 N N . TRP A 1 171 ? -1.729 -11.712 18.252 1.00 83.00 171 TRP A N 1
ATOM 1279 C CA . TRP A 1 171 ? -1.468 -10.296 18.037 1.00 83.00 171 TRP A CA 1
ATOM 1280 C C . TRP A 1 171 ? -0.098 -9.899 18.577 1.00 83.00 171 TRP A C 1
ATOM 1282 O O . TRP A 1 171 ? 0.660 -9.283 17.842 1.00 83.00 171 TRP A O 1
ATOM 1292 N N . GLY A 1 172 ? 0.280 -10.323 19.787 1.00 84.56 172 GLY A N 1
ATOM 1293 C CA . GLY A 1 172 ? 1.616 -10.056 20.332 1.00 84.56 172 GLY A CA 1
ATOM 1294 C C . GLY A 1 172 ? 2.755 -10.545 19.425 1.00 84.56 172 GLY A C 1
ATOM 1295 O O . GLY A 1 172 ? 3.729 -9.826 19.217 1.00 84.56 172 GLY A O 1
ATOM 1296 N N . GLN A 1 173 ? 2.617 -11.728 18.812 1.00 86.94 173 GLN A N 1
ATOM 1297 C CA . GLN A 1 173 ? 3.606 -12.249 17.854 1.00 86.94 173 GLN A CA 1
ATOM 1298 C C . GLN A 1 173 ? 3.650 -11.442 16.552 1.00 86.94 173 GLN A C 1
ATOM 1300 O O . GLN A 1 173 ? 4.728 -11.171 16.024 1.00 86.94 173 GLN A O 1
ATOM 1305 N N . VAL A 1 174 ? 2.483 -11.085 16.011 1.00 87.44 174 VAL A N 1
ATOM 1306 C CA . VAL A 1 174 ? 2.373 -10.280 14.785 1.00 87.44 174 VAL A CA 1
ATOM 1307 C C . VAL A 1 174 ? 2.899 -8.864 15.023 1.00 87.44 174 VAL A C 1
ATOM 1309 O O . VAL A 1 174 ? 3.666 -8.355 14.212 1.00 87.44 174 VAL A O 1
ATOM 1312 N N . HIS A 1 175 ? 2.548 -8.257 16.154 1.00 89.38 175 HIS A N 1
ATOM 1313 C CA . HIS A 1 175 ? 2.997 -6.935 16.568 1.00 89.38 175 HIS A CA 1
ATOM 1314 C C . HIS A 1 175 ? 4.516 -6.882 16.725 1.00 89.38 175 HIS A C 1
ATOM 1316 O O . HIS A 1 175 ? 5.145 -6.031 16.107 1.00 89.38 175 HIS A O 1
ATOM 1322 N N . GLY A 1 176 ? 5.124 -7.846 17.428 1.00 91.19 176 GLY A N 1
ATOM 1323 C CA . GLY A 1 176 ? 6.585 -7.908 17.556 1.00 91.19 176 GLY A CA 1
ATOM 1324 C C . GLY A 1 176 ? 7.306 -8.034 16.207 1.00 91.19 176 GLY A C 1
ATOM 1325 O O . GLY A 1 176 ? 8.377 -7.466 16.009 1.00 91.19 176 GLY A O 1
ATOM 1326 N N . ARG A 1 177 ? 6.704 -8.721 15.224 1.00 92.50 177 ARG A N 1
ATOM 1327 C CA . ARG A 1 177 ? 7.237 -8.764 13.851 1.00 92.50 177 ARG A CA 1
ATOM 1328 C C . ARG A 1 177 ? 7.071 -7.441 13.112 1.00 92.50 177 ARG A C 1
ATOM 1330 O O . ARG A 1 177 ? 7.965 -7.076 12.357 1.00 92.50 177 ARG A O 1
ATOM 1337 N N . LEU A 1 178 ? 5.978 -6.716 13.326 1.00 92.12 178 LEU A N 1
ATOM 1338 C CA . LEU A 1 178 ? 5.778 -5.383 12.750 1.00 92.12 178 LEU A CA 1
ATOM 1339 C C . LEU A 1 178 ? 6.748 -4.351 13.341 1.00 92.12 178 LEU A C 1
ATOM 1341 O O . LEU A 1 178 ? 7.269 -3.524 12.598 1.00 92.12 178 LEU A O 1
ATOM 1345 N N . GLU A 1 179 ? 7.042 -4.435 14.640 1.00 93.88 179 GLU A N 1
ATOM 1346 C CA . GLU A 1 179 ? 8.086 -3.632 15.290 1.00 93.88 179 GLU A CA 1
ATOM 1347 C C . GLU A 1 179 ? 9.459 -3.947 14.683 1.00 93.88 179 GLU A C 1
ATOM 1349 O O . GLU A 1 179 ? 10.142 -3.043 14.206 1.00 93.88 179 GLU A O 1
ATOM 1354 N N . HIS A 1 180 ? 9.805 -5.232 14.557 1.00 94.88 180 HIS A N 1
ATOM 1355 C CA . HIS A 1 180 ? 11.039 -5.643 13.885 1.00 94.88 180 HIS A CA 1
ATOM 1356 C C . HIS A 1 180 ? 11.082 -5.212 12.404 1.00 94.88 180 HIS A C 1
ATOM 1358 O O . HIS A 1 180 ? 12.131 -4.843 11.880 1.00 94.88 180 HIS A O 1
ATOM 1364 N N . LEU A 1 181 ? 9.945 -5.213 11.700 1.00 95.19 181 LEU A N 1
ATOM 1365 C CA . LEU A 1 181 ? 9.878 -4.720 10.323 1.00 95.19 181 LEU A CA 1
ATOM 1366 C C . LEU A 1 181 ? 10.213 -3.228 10.266 1.00 95.19 181 LEU A C 1
ATOM 1368 O O . LEU A 1 181 ? 10.968 -2.816 9.387 1.00 95.19 181 LEU A O 1
ATOM 1372 N N . ALA A 1 182 ? 9.686 -2.429 11.196 1.00 94.81 182 ALA A N 1
ATOM 1373 C CA . ALA A 1 182 ? 10.001 -1.008 11.281 1.00 94.81 182 ALA A CA 1
ATOM 1374 C C . ALA A 1 182 ? 11.506 -0.774 11.511 1.00 94.81 182 ALA A C 1
ATOM 1376 O O . ALA A 1 182 ? 12.088 0.081 10.845 1.00 94.81 182 ALA A O 1
ATOM 1377 N N . GLU A 1 183 ? 12.159 -1.584 12.352 1.00 95.94 183 GLU A N 1
ATOM 1378 C CA . GLU A 1 183 ? 13.618 -1.546 12.546 1.00 95.94 183 GLU A CA 1
ATOM 1379 C C . GLU A 1 183 ? 14.389 -1.850 11.251 1.00 95.94 183 GLU A C 1
ATOM 1381 O O . GLU A 1 183 ? 15.333 -1.137 10.908 1.00 95.94 183 GLU A O 1
ATOM 1386 N N . ILE A 1 184 ? 13.960 -2.852 10.474 1.00 95.56 184 ILE A N 1
ATOM 1387 C CA . ILE A 1 184 ? 14.574 -3.157 9.170 1.00 95.56 184 ILE A CA 1
ATOM 1388 C C . ILE A 1 184 ? 14.400 -1.985 8.190 1.00 95.56 184 ILE A C 1
ATOM 1390 O O . ILE A 1 184 ? 15.327 -1.650 7.444 1.00 95.56 184 ILE A O 1
ATOM 1394 N N . ILE A 1 185 ? 13.226 -1.342 8.175 1.00 96.00 185 ILE A N 1
ATOM 1395 C CA . ILE A 1 185 ? 12.960 -0.180 7.313 1.00 96.00 185 ILE A CA 1
ATOM 1396 C C . ILE A 1 185 ? 13.881 0.998 7.657 1.00 96.00 185 ILE A C 1
ATOM 1398 O O . ILE A 1 185 ? 14.302 1.723 6.750 1.00 96.00 185 ILE A O 1
ATOM 1402 N N . GLU A 1 186 ? 14.281 1.160 8.920 1.00 95.69 186 GLU A N 1
ATOM 1403 C CA . GLU A 1 186 ? 15.234 2.201 9.309 1.00 95.69 186 GLU A CA 1
ATOM 1404 C C . GLU A 1 186 ? 16.602 2.059 8.620 1.00 95.69 186 GLU A C 1
ATOM 1406 O O . GLU A 1 186 ? 17.270 3.074 8.389 1.00 95.69 186 GLU A O 1
ATOM 1411 N N . CYS A 1 187 ? 16.976 0.845 8.200 1.00 95.69 187 CYS A N 1
ATOM 1412 C CA . CYS A 1 187 ? 18.203 0.548 7.456 1.00 95.69 187 CYS A CA 1
ATOM 1413 C C . CYS A 1 187 ? 18.112 0.818 5.939 1.00 95.69 187 CYS A C 1
ATOM 1415 O O . CYS A 1 187 ? 19.095 0.629 5.214 1.00 95.69 187 CYS A O 1
ATOM 1417 N N . VAL A 1 188 ? 16.959 1.251 5.419 1.00 96.38 188 VAL A N 1
ATOM 1418 C CA . VAL A 1 188 ? 16.785 1.549 3.991 1.00 96.38 188 VAL A CA 1
ATOM 1419 C C . VAL A 1 188 ? 17.501 2.853 3.629 1.00 96.38 188 VAL A C 1
ATOM 1421 O O . VAL A 1 188 ? 17.063 3.940 3.988 1.00 96.38 188 VAL A O 1
ATOM 1424 N N . GLY A 1 189 ? 18.569 2.760 2.830 1.00 93.56 189 GLY A N 1
ATOM 1425 C CA . GLY A 1 189 ? 19.388 3.916 2.421 1.00 93.56 189 GLY A CA 1
ATOM 1426 C C . GLY A 1 189 ? 18.762 4.850 1.373 1.00 93.56 189 GLY A C 1
ATOM 1427 O O . GLY A 1 189 ? 19.430 5.747 0.873 1.00 93.56 189 GLY A O 1
ATOM 1428 N N . CYS A 1 190 ? 17.510 4.621 0.979 1.00 94.62 190 CYS A N 1
ATOM 1429 C CA . CYS A 1 190 ? 16.779 5.459 0.030 1.00 94.62 190 CYS A CA 1
ATOM 1430 C C . CYS A 1 190 ? 15.694 6.242 0.772 1.00 94.62 190 CYS A C 1
ATOM 1432 O O . CYS A 1 190 ? 14.701 5.641 1.171 1.00 94.62 190 CYS A O 1
ATOM 1434 N N . ASP A 1 191 ? 15.813 7.568 0.868 1.00 95.12 191 ASP A N 1
ATOM 1435 C CA . ASP A 1 191 ? 14.906 8.398 1.684 1.00 95.12 191 ASP A CA 1
ATOM 1436 C C . ASP A 1 191 ? 13.434 8.257 1.293 1.00 95.12 191 ASP A C 1
ATOM 1438 O O . ASP A 1 191 ? 12.569 8.045 2.138 1.00 95.12 191 ASP A O 1
ATOM 1442 N N . ARG A 1 192 ? 13.129 8.300 -0.012 1.00 94.44 192 ARG A N 1
ATOM 1443 C CA . ARG A 1 192 ? 11.754 8.086 -0.494 1.00 94.44 192 ARG A CA 1
ATOM 1444 C C . ARG A 1 192 ? 11.264 6.671 -0.183 1.00 94.44 192 ARG A C 1
ATOM 1446 O O . ARG A 1 192 ? 10.098 6.493 0.139 1.00 94.44 192 ARG A O 1
ATOM 1453 N N . CYS A 1 193 ? 12.133 5.671 -0.301 1.00 96.06 193 CYS A N 1
ATOM 1454 C CA . CYS A 1 193 ? 11.782 4.279 -0.037 1.00 96.06 193 CYS A CA 1
ATOM 1455 C C . CYS A 1 193 ? 11.534 4.057 1.459 1.00 96.06 193 CYS A C 1
ATOM 1457 O O . CYS A 1 193 ? 10.575 3.384 1.811 1.00 96.06 193 CYS A O 1
ATOM 1459 N N . LYS A 1 194 ? 12.362 4.665 2.315 1.00 97.25 194 LYS A N 1
ATOM 1460 C CA . LYS A 1 194 ? 12.225 4.665 3.768 1.00 97.25 194 LYS A CA 1
ATOM 1461 C C . LYS A 1 194 ? 10.937 5.366 4.190 1.00 97.25 194 LYS A C 1
ATOM 1463 O O . LYS A 1 194 ? 10.136 4.751 4.870 1.00 97.25 194 LYS A O 1
ATOM 1468 N N . LEU A 1 195 ? 10.659 6.567 3.674 1.00 96.81 195 LEU A N 1
ATOM 1469 C CA . LEU A 1 195 ? 9.406 7.291 3.930 1.00 96.81 195 LEU A CA 1
ATOM 1470 C C . LEU A 1 195 ? 8.165 6.436 3.630 1.00 96.81 195 LEU A C 1
ATOM 1472 O O . LEU A 1 195 ? 7.301 6.276 4.490 1.00 96.81 195 LEU A O 1
ATOM 1476 N N . TRP A 1 196 ? 8.075 5.880 2.417 1.00 97.00 196 TRP A N 1
ATOM 1477 C CA . TRP A 1 196 ? 6.935 5.041 2.035 1.00 97.00 196 TRP A CA 1
ATOM 1478 C C . TRP A 1 196 ? 6.918 3.711 2.792 1.00 97.00 196 TRP A C 1
ATOM 1480 O O . TRP A 1 196 ? 5.845 3.259 3.178 1.00 97.00 196 TRP A O 1
ATOM 1490 N N . GLY A 1 197 ? 8.082 3.116 3.056 1.00 96.50 197 GLY A N 1
ATOM 1491 C CA . GLY A 1 197 ? 8.214 1.904 3.861 1.00 96.50 197 GLY A CA 1
ATOM 1492 C C . GLY A 1 197 ? 7.685 2.103 5.280 1.00 96.50 197 GLY A C 1
ATOM 1493 O O . GLY A 1 197 ? 6.877 1.301 5.739 1.00 96.50 197 GLY A O 1
ATOM 1494 N N . THR A 1 198 ? 8.062 3.198 5.941 1.00 97.50 198 THR A N 1
ATOM 1495 C CA . THR A 1 198 ? 7.601 3.550 7.289 1.00 97.50 198 THR A CA 1
ATOM 1496 C C . THR A 1 198 ? 6.100 3.821 7.286 1.00 97.50 198 THR A C 1
ATOM 1498 O O . THR A 1 198 ? 5.377 3.259 8.107 1.00 97.50 198 THR A O 1
ATOM 1501 N N . LEU A 1 199 ? 5.606 4.615 6.328 1.00 97.75 199 LEU A N 1
ATOM 1502 C CA . LEU A 1 199 ? 4.183 4.945 6.222 1.00 97.75 199 LEU A CA 1
ATOM 1503 C C . LEU A 1 199 ? 3.321 3.696 5.986 1.00 97.75 199 LEU A C 1
ATOM 1505 O O . LEU A 1 199 ? 2.314 3.509 6.664 1.00 97.75 199 LEU A O 1
ATOM 1509 N N . GLN A 1 200 ? 3.718 2.830 5.050 1.00 97.19 200 GLN A N 1
ATOM 1510 C CA . GLN A 1 200 ? 2.959 1.623 4.722 1.00 97.19 200 GLN A CA 1
ATOM 1511 C C . GLN A 1 200 ? 3.059 0.555 5.813 1.00 97.19 200 GLN A C 1
ATOM 1513 O O . GLN A 1 200 ? 2.074 -0.136 6.067 1.00 97.19 200 GLN A O 1
ATOM 1518 N N . THR A 1 201 ? 4.205 0.445 6.491 1.00 96.12 201 THR A N 1
ATOM 1519 C CA . THR A 1 201 ? 4.354 -0.438 7.659 1.00 96.12 201 THR A CA 1
ATOM 1520 C C . THR A 1 201 ? 3.428 0.014 8.782 1.00 96.12 201 THR A C 1
ATOM 1522 O O . THR A 1 201 ? 2.647 -0.795 9.274 1.00 96.12 201 THR A O 1
ATOM 1525 N N . LEU A 1 202 ? 3.418 1.312 9.115 1.00 97.69 202 LEU A N 1
ATOM 1526 C CA . LEU A 1 202 ? 2.497 1.865 10.109 1.00 97.69 202 LEU A CA 1
ATOM 1527 C C . LEU A 1 202 ? 1.034 1.631 9.713 1.00 97.69 202 LEU A C 1
ATOM 1529 O O . LEU A 1 202 ? 0.254 1.169 10.536 1.00 97.69 202 LEU A O 1
ATOM 1533 N N . GLY A 1 203 ? 0.664 1.872 8.452 1.00 97.69 203 GLY A N 1
ATOM 1534 C CA . GLY A 1 203 ? -0.704 1.659 7.978 1.00 97.69 203 GLY A CA 1
ATOM 1535 C C . GLY A 1 203 ? -1.156 0.198 8.063 1.00 97.69 203 GLY A C 1
ATOM 1536 O O . GLY A 1 203 ? -2.290 -0.064 8.464 1.00 97.69 203 GLY A O 1
ATOM 1537 N N . VAL A 1 204 ? -0.274 -0.760 7.751 1.00 96.00 204 VAL A N 1
ATOM 1538 C CA . VAL A 1 204 ? -0.543 -2.199 7.934 1.00 96.00 204 VAL A CA 1
ATOM 1539 C C . VAL A 1 204 ? -0.675 -2.550 9.418 1.00 96.00 204 VAL A C 1
ATOM 1541 O O . VAL A 1 204 ? -1.612 -3.262 9.784 1.00 96.00 204 VAL A O 1
ATOM 1544 N N . THR A 1 205 ? 0.200 -2.021 10.279 1.00 94.75 205 THR A N 1
ATOM 1545 C CA . THR A 1 205 ? 0.113 -2.208 11.735 1.00 94.75 205 THR A CA 1
ATOM 1546 C C . THR A 1 205 ? -1.205 -1.684 12.285 1.00 94.75 205 THR A C 1
ATOM 1548 O O . THR A 1 205 ? -1.905 -2.411 12.988 1.00 94.75 205 THR A O 1
ATOM 1551 N N . THR A 1 206 ? -1.589 -0.459 11.922 1.00 95.56 206 THR A N 1
ATOM 1552 C CA . THR A 1 206 ? -2.867 0.143 12.310 1.00 95.56 206 THR A CA 1
ATOM 1553 C C . THR A 1 206 ? -4.040 -0.693 11.812 1.00 95.56 206 THR A C 1
ATOM 1555 O O . THR A 1 206 ? -4.960 -0.966 12.578 1.00 95.56 206 THR A O 1
ATOM 1558 N N . ALA A 1 207 ? -4.009 -1.148 10.557 1.00 94.31 207 ALA A N 1
ATOM 1559 C CA . ALA A 1 207 ? -5.084 -1.954 9.994 1.00 94.31 207 ALA A CA 1
ATOM 1560 C C . ALA A 1 207 ? -5.290 -3.259 10.768 1.00 94.31 207 ALA A C 1
ATOM 1562 O O . ALA A 1 207 ? -6.416 -3.596 11.130 1.00 94.31 207 ALA A O 1
ATOM 1563 N N . LEU A 1 208 ? -4.204 -3.976 11.060 1.00 91.19 208 LEU A N 1
ATOM 1564 C CA . LEU A 1 208 ? -4.276 -5.201 11.845 1.00 91.19 208 LEU A CA 1
ATOM 1565 C C . LEU A 1 208 ? -4.736 -4.909 13.277 1.00 91.19 208 LEU A C 1
ATOM 1567 O O . LEU A 1 208 ? -5.667 -5.561 13.738 1.00 91.19 208 LEU A O 1
ATOM 1571 N N . ARG A 1 209 ? -4.190 -3.882 13.939 1.00 90.12 209 ARG A N 1
ATOM 1572 C CA . ARG A 1 209 ? -4.607 -3.472 15.290 1.00 90.12 209 ARG A CA 1
ATOM 1573 C C . ARG A 1 209 ? -6.118 -3.240 15.369 1.00 90.12 209 ARG A C 1
ATOM 1575 O O . ARG A 1 209 ? -6.772 -3.796 16.244 1.00 90.12 209 ARG A O 1
ATOM 1582 N N . VAL A 1 210 ? -6.680 -2.495 14.415 1.00 89.94 210 VAL A N 1
ATOM 1583 C CA . VAL A 1 210 ? -8.129 -2.244 14.315 1.00 89.94 210 VAL A CA 1
ATOM 1584 C C . VAL A 1 210 ? -8.921 -3.544 14.149 1.00 89.94 210 VAL A C 1
ATOM 1586 O O . VAL A 1 210 ? -9.981 -3.704 14.750 1.00 89.94 210 VAL A O 1
ATOM 1589 N N . LEU A 1 211 ? -8.429 -4.480 13.335 1.00 86.50 211 LEU A N 1
ATOM 1590 C CA . LEU A 1 211 ? -9.119 -5.746 13.083 1.00 86.50 211 LEU A CA 1
ATOM 1591 C C . LEU A 1 211 ? -9.064 -6.713 14.274 1.00 86.50 211 LEU A C 1
ATOM 1593 O O . LEU A 1 211 ? -10.044 -7.421 14.485 1.00 86.50 211 LEU A O 1
ATOM 1597 N N . PHE A 1 212 ? -7.968 -6.718 15.041 1.00 79.31 212 PHE A N 1
ATOM 1598 C CA . PHE A 1 212 ? -7.799 -7.547 16.241 1.00 79.31 212 PHE A CA 1
ATOM 1599 C C . PHE A 1 212 ? -8.507 -6.967 17.480 1.00 79.31 212 PHE A C 1
ATOM 1601 O O . PHE A 1 212 ? -9.008 -7.733 18.293 1.00 79.31 212 PHE A O 1
ATOM 1608 N N . GLN A 1 213 ? -8.576 -5.638 17.637 1.00 72.94 213 GLN A N 1
ATOM 1609 C CA . GLN A 1 213 ? -9.174 -4.997 18.823 1.00 72.94 213 GLN A CA 1
ATOM 1610 C C . GLN A 1 213 ? -10.707 -4.911 18.782 1.00 72.94 213 GLN A C 1
ATOM 1612 O O . GLN A 1 213 ? -11.339 -4.870 19.831 1.00 72.94 213 GLN A O 1
ATOM 1617 N N . ALA A 1 214 ? -11.320 -4.906 17.595 1.00 59.12 214 ALA A N 1
ATOM 1618 C CA . ALA A 1 214 ? -12.753 -4.640 17.443 1.00 59.12 214 ALA A CA 1
ATOM 1619 C C . ALA A 1 214 ? -13.704 -5.718 18.016 1.00 59.12 214 ALA A C 1
ATOM 1621 O O . ALA A 1 214 ? -14.910 -5.484 18.008 1.00 59.12 214 ALA A O 1
ATOM 1622 N N . ASP A 1 215 ? -13.202 -6.874 18.469 1.00 56.19 215 ASP A N 1
ATOM 1623 C CA . ASP A 1 215 ? -14.027 -7.984 18.985 1.00 56.19 215 ASP A CA 1
ATOM 1624 C C . ASP A 1 215 ? -13.858 -8.259 20.492 1.00 56.19 215 ASP A C 1
ATOM 1626 O O . ASP A 1 215 ? -14.768 -8.818 21.103 1.00 56.19 215 ASP A O 1
ATOM 1630 N N . GLU A 1 216 ? -12.733 -7.889 21.123 1.00 53.62 216 GLU A N 1
ATOM 1631 C CA . GLU A 1 216 ? -12.483 -8.259 22.531 1.00 53.62 216 GLU A CA 1
ATOM 1632 C C . GLU A 1 216 ? -13.193 -7.327 23.527 1.00 53.62 216 GLU A C 1
ATOM 1634 O O . GLU A 1 216 ? -13.642 -7.777 24.586 1.00 53.62 216 GLU A O 1
ATOM 1639 N N . GLN A 1 217 ? -13.380 -6.053 23.181 1.00 49.28 217 GLN A N 1
ATOM 1640 C CA . GLN A 1 217 ? -14.196 -5.100 23.925 1.00 49.28 217 GLN A CA 1
ATOM 1641 C C . GLN A 1 217 ? -14.825 -4.127 22.927 1.00 49.28 217 GLN A C 1
ATOM 1643 O O . GLN A 1 217 ? -14.157 -3.666 22.009 1.00 49.28 217 GLN A O 1
ATOM 1648 N N . ALA A 1 218 ? -16.097 -3.771 23.115 1.00 52.72 218 ALA A N 1
ATOM 1649 C CA . ALA A 1 218 ? -16.764 -2.702 22.368 1.00 52.72 218 ALA A CA 1
ATOM 1650 C C . ALA A 1 218 ? -16.205 -1.304 22.729 1.00 52.72 218 ALA A C 1
ATOM 1652 O O . ALA A 1 218 ? -16.964 -0.353 22.911 1.00 52.72 218 ALA A O 1
ATOM 1653 N N . GLU A 1 219 ? -14.887 -1.186 22.905 1.00 59.12 219 GLU A N 1
ATOM 1654 C CA . GLU A 1 219 ? -14.205 0.093 22.982 1.00 59.12 219 GLU A CA 1
ATOM 1655 C C . GLU A 1 219 ? -14.157 0.711 21.588 1.00 59.12 219 GLU A C 1
ATOM 1657 O O . GLU A 1 219 ? -13.894 0.062 20.572 1.00 59.12 219 GLU A O 1
ATOM 1662 N N . GLU A 1 220 ? -14.463 1.999 21.546 1.00 73.44 220 GLU A N 1
ATOM 1663 C CA . GLU A 1 220 ? -14.440 2.785 20.327 1.00 73.44 220 GLU A CA 1
ATOM 1664 C C . GLU A 1 220 ? -13.000 2.837 19.797 1.00 73.44 220 GLU A C 1
ATOM 1666 O O . GLU A 1 220 ? -12.079 3.197 20.530 1.00 73.44 220 GLU A O 1
ATOM 1671 N N . VAL A 1 221 ? -12.785 2.459 18.533 1.00 86.38 221 VAL A N 1
ATOM 1672 C CA . VAL A 1 221 ? -11.454 2.489 17.907 1.00 86.38 221 VAL A CA 1
ATOM 1673 C C . VAL A 1 221 ? -10.881 3.904 18.020 1.00 86.38 221 VAL A C 1
ATOM 1675 O O . VAL A 1 221 ? -11.460 4.847 17.493 1.00 86.38 221 VAL A O 1
ATOM 1678 N N . GLN A 1 222 ? -9.726 4.050 18.671 1.00 90.62 222 GLN A N 1
ATOM 1679 C CA . GLN A 1 222 ? -8.998 5.318 18.759 1.00 90.62 222 GLN A CA 1
ATOM 1680 C C . GLN A 1 222 ? -7.730 5.262 17.903 1.00 90.62 222 GLN A C 1
ATOM 1682 O O . GLN A 1 222 ? -6.914 4.335 18.020 1.00 90.62 222 GLN A O 1
ATOM 1687 N N . LEU A 1 223 ? -7.560 6.273 17.051 1.00 94.38 223 LEU A N 1
ATOM 1688 C CA . LEU A 1 223 ? -6.393 6.445 16.192 1.00 94.38 223 LEU A CA 1
ATOM 1689 C C . LEU A 1 223 ? -5.718 7.782 16.482 1.00 94.38 223 LEU A C 1
ATOM 1691 O O . LEU A 1 223 ? -6.372 8.817 16.592 1.00 94.38 223 LEU A O 1
ATOM 1695 N N . SER A 1 224 ? -4.391 7.774 16.532 1.00 95.31 224 SER A N 1
ATOM 1696 C CA . SER A 1 224 ? -3.624 9.007 16.385 1.00 95.31 224 SER A CA 1
ATOM 1697 C C . SER A 1 224 ? -3.735 9.544 14.953 1.00 95.31 224 SER A C 1
ATOM 1699 O O . SER A 1 224 ? -4.015 8.810 14.001 1.00 95.31 224 SER A O 1
ATOM 1701 N N . ARG A 1 225 ? -3.427 10.833 14.763 1.00 93.38 225 ARG A N 1
ATOM 1702 C CA . ARG A 1 225 ? -3.396 11.449 13.425 1.00 93.38 225 ARG A CA 1
ATOM 1703 C C . ARG A 1 225 ? -2.442 10.726 12.471 1.00 93.38 225 ARG A C 1
ATOM 1705 O O . ARG A 1 225 ? -2.760 10.563 11.299 1.00 93.38 225 ARG A O 1
ATOM 1712 N N . GLN A 1 226 ? -1.284 10.283 12.961 1.00 95.88 226 GLN A N 1
ATOM 1713 C CA . GLN A 1 226 ? -0.300 9.568 12.143 1.00 95.88 226 GLN A CA 1
ATOM 1714 C C . GLN A 1 226 ? -0.829 8.207 11.683 1.00 95.88 226 GLN A C 1
ATOM 1716 O O . GLN A 1 226 ? -0.666 7.860 10.518 1.00 95.88 226 GLN A O 1
ATOM 1721 N N . GLU A 1 227 ? -1.508 7.471 12.562 1.00 96.94 227 GLU A N 1
ATOM 1722 C CA . GLU A 1 227 ? -2.132 6.190 12.223 1.00 96.94 227 GLU A CA 1
ATOM 1723 C C . GLU A 1 227 ? -3.287 6.355 11.232 1.00 96.94 227 GLU A C 1
ATOM 1725 O O . GLU A 1 227 ? -3.382 5.587 10.278 1.00 96.94 227 GLU A O 1
ATOM 1730 N N . ALA A 1 228 ? -4.130 7.378 11.409 1.00 96.12 228 ALA A N 1
ATOM 1731 C CA . ALA A 1 228 ? -5.211 7.682 10.474 1.00 96.12 228 ALA A CA 1
ATOM 1732 C C . ALA A 1 228 ? -4.666 7.999 9.069 1.00 96.12 228 ALA A C 1
ATOM 1734 O O . ALA A 1 228 ? -5.098 7.400 8.083 1.00 96.12 228 ALA A O 1
ATOM 1735 N N . VAL A 1 229 ? -3.654 8.872 8.985 1.00 95.75 229 VAL A N 1
ATOM 1736 C CA . VAL A 1 229 ? -2.965 9.212 7.729 1.00 95.75 229 VAL A CA 1
ATOM 1737 C C . VAL A 1 229 ? -2.327 7.966 7.111 1.00 95.75 229 VAL A C 1
ATOM 1739 O O . VAL A 1 229 ? -2.535 7.688 5.930 1.00 95.75 229 VAL A O 1
ATOM 1742 N N . ALA A 1 230 ? -1.588 7.181 7.895 1.00 98.12 230 ALA A N 1
ATOM 1743 C CA . ALA A 1 230 ? -0.919 5.980 7.413 1.00 98.12 230 ALA A CA 1
ATOM 1744 C C . ALA A 1 230 ? -1.910 4.934 6.890 1.00 98.12 230 ALA A C 1
ATOM 1746 O O . ALA A 1 230 ? -1.685 4.374 5.818 1.00 98.12 230 ALA A O 1
ATOM 1747 N N . LEU A 1 231 ? -3.024 4.699 7.588 1.00 98.00 231 LEU A N 1
ATOM 1748 C CA . LEU A 1 231 ? -4.058 3.753 7.174 1.00 98.00 231 LEU A CA 1
ATOM 1749 C C . LEU A 1 231 ? -4.681 4.150 5.828 1.00 98.00 231 LEU A C 1
ATOM 1751 O O . LEU A 1 231 ? -4.721 3.331 4.908 1.00 98.00 231 LEU A O 1
ATOM 1755 N N . VAL A 1 232 ? -5.126 5.405 5.694 1.00 96.88 232 VAL A N 1
ATOM 1756 C CA . VAL A 1 232 ? -5.793 5.894 4.474 1.00 96.88 232 VAL A CA 1
ATOM 1757 C C . VAL A 1 232 ? -4.828 5.925 3.289 1.00 96.88 232 VAL A C 1
ATOM 1759 O O . VAL A 1 232 ? -5.156 5.405 2.222 1.00 96.88 232 VAL A O 1
ATOM 1762 N N . HIS A 1 233 ? -3.609 6.444 3.468 1.00 97.69 233 HIS A N 1
ATOM 1763 C CA . HIS A 1 233 ? -2.612 6.450 2.393 1.00 97.69 233 HIS A CA 1
ATOM 1764 C C . HIS A 1 233 ? -2.166 5.044 2.000 1.00 97.69 233 HIS A C 1
ATOM 1766 O O . HIS A 1 233 ? -1.927 4.779 0.824 1.00 97.69 233 HIS A O 1
ATOM 1772 N N . THR A 1 234 ? -2.062 4.119 2.955 1.00 98.44 234 THR A N 1
ATOM 1773 C CA . THR A 1 234 ? -1.725 2.731 2.630 1.00 98.44 234 THR A CA 1
ATOM 1774 C C . THR A 1 234 ? -2.835 2.100 1.801 1.00 98.44 234 THR A C 1
ATOM 1776 O O . THR A 1 234 ? -2.536 1.526 0.755 1.00 98.44 234 THR A O 1
ATOM 1779 N N . LEU A 1 235 ? -4.107 2.268 2.185 1.00 97.94 235 LEU A N 1
ATOM 1780 C CA . LEU A 1 235 ? -5.237 1.806 1.377 1.00 97.94 235 LEU A CA 1
ATOM 1781 C C . LEU A 1 235 ? -5.191 2.389 -0.044 1.00 97.94 235 LEU A C 1
ATOM 1783 O O . LEU A 1 235 ? -5.340 1.642 -1.012 1.00 97.94 235 LEU A O 1
ATOM 1787 N N . GLU A 1 236 ? -4.932 3.691 -0.176 1.00 97.44 236 GLU A N 1
ATOM 1788 C CA . GLU A 1 236 ? -4.818 4.359 -1.475 1.00 97.44 236 GLU A CA 1
ATOM 1789 C C . GLU A 1 236 ? -3.685 3.767 -2.326 1.00 97.44 236 GLU A C 1
ATOM 1791 O O . GLU A 1 236 ? -3.924 3.417 -3.480 1.00 97.44 236 GLU A O 1
ATOM 1796 N N . ARG A 1 237 ? -2.481 3.548 -1.777 1.00 98.19 237 ARG A N 1
ATOM 1797 C CA . ARG A 1 237 ? -1.381 2.904 -2.521 1.00 98.19 237 ARG A CA 1
ATOM 1798 C C . ARG A 1 237 ? -1.792 1.518 -3.024 1.00 98.19 237 ARG A C 1
ATOM 1800 O O . ARG A 1 237 ? -1.529 1.157 -4.172 1.00 98.19 237 ARG A O 1
ATOM 1807 N N . PHE A 1 238 ? -2.458 0.714 -2.202 1.00 98.25 238 PHE A N 1
ATOM 1808 C CA . PH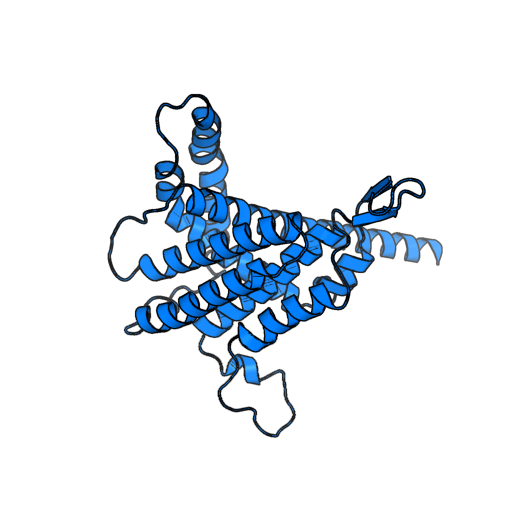E A 1 238 ? -2.941 -0.588 -2.666 1.00 98.25 238 PHE A CA 1
ATOM 1809 C C . PHE A 1 238 ? -4.027 -0.450 -3.743 1.00 98.25 238 PHE A C 1
ATOM 1811 O O . PHE A 1 238 ? -3.953 -1.163 -4.742 1.00 98.25 238 PHE A O 1
ATOM 1818 N N . SER A 1 239 ? -4.957 0.501 -3.605 1.00 97.50 239 SER A N 1
ATOM 1819 C CA . SER A 1 239 ? -5.967 0.821 -4.627 1.00 97.50 239 SER A CA 1
ATOM 1820 C C . SER A 1 239 ? -5.323 1.176 -5.973 1.00 97.50 239 SER A C 1
ATOM 1822 O O . SER A 1 239 ? -5.583 0.523 -6.986 1.00 97.50 239 SER A O 1
ATOM 1824 N N . SER A 1 240 ? -4.379 2.120 -5.963 1.00 98.31 240 SER A N 1
ATOM 1825 C CA . SER A 1 240 ? -3.606 2.543 -7.134 1.00 98.31 240 SER A CA 1
ATOM 1826 C C . SER A 1 240 ? -2.835 1.380 -7.764 1.00 98.31 240 SER A C 1
ATOM 1828 O O . SER A 1 240 ? -2.812 1.218 -8.982 1.00 98.31 240 SER A O 1
ATOM 1830 N N . SER A 1 241 ? -2.270 0.482 -6.950 1.00 98.50 241 SER A N 1
ATOM 1831 C CA . SER A 1 241 ? -1.593 -0.720 -7.457 1.00 98.50 241 SER A CA 1
ATOM 1832 C C . SER A 1 241 ? -2.536 -1.649 -8.225 1.00 98.50 241 SER A C 1
ATOM 1834 O O . SER A 1 241 ? -2.141 -2.208 -9.250 1.00 98.50 241 SER A O 1
ATOM 1836 N N . LEU A 1 242 ? -3.781 -1.811 -7.766 1.00 97.69 242 LEU A N 1
ATOM 1837 C CA . LEU A 1 242 ? -4.789 -2.603 -8.476 1.00 97.69 242 LEU A CA 1
ATOM 1838 C C . LEU A 1 242 ? -5.197 -1.953 -9.802 1.00 97.69 242 LEU A C 1
ATOM 1840 O O . LEU A 1 242 ? -5.412 -2.662 -10.789 1.00 97.69 242 LEU A O 1
ATOM 1844 N N . GLU A 1 243 ? -5.261 -0.625 -9.856 1.00 98.00 243 GLU A N 1
ATOM 1845 C CA . GLU A 1 243 ? -5.465 0.101 -11.109 1.00 98.00 243 GLU A CA 1
ATOM 1846 C C . GLU A 1 243 ? -4.297 -0.130 -12.080 1.00 98.00 243 GLU A C 1
ATOM 1848 O O . GLU A 1 243 ? -4.516 -0.504 -13.233 1.00 98.00 243 GLU A O 1
ATOM 1853 N N . TYR A 1 244 ? -3.051 -0.034 -11.606 1.00 98.38 244 TYR A N 1
ATOM 1854 C CA . TYR A 1 244 ? -1.870 -0.288 -12.437 1.00 98.38 244 TYR A CA 1
ATOM 1855 C C . TYR A 1 244 ? -1.868 -1.702 -13.018 1.00 98.38 244 TYR A C 1
ATOM 1857 O O . TYR A 1 244 ? -1.549 -1.880 -14.193 1.00 98.38 244 TYR A O 1
ATOM 1865 N N . VAL A 1 245 ? -2.284 -2.713 -12.245 1.00 97.94 245 VAL A N 1
ATOM 1866 C CA . VAL A 1 245 ? -2.464 -4.082 -12.760 1.00 97.94 245 VAL A CA 1
ATOM 1867 C C . VAL A 1 245 ? -3.430 -4.105 -13.943 1.00 97.94 245 VAL A C 1
ATOM 1869 O O . VAL A 1 245 ? -3.143 -4.760 -14.949 1.00 97.94 245 VAL A O 1
ATOM 1872 N N . ARG A 1 246 ? -4.573 -3.414 -13.843 1.00 97.00 246 ARG A N 1
ATOM 1873 C CA . ARG A 1 246 ? -5.557 -3.342 -14.936 1.00 97.00 246 ARG A CA 1
ATOM 1874 C C . ARG A 1 246 ? -4.957 -2.661 -16.163 1.00 97.00 246 ARG A C 1
ATOM 1876 O O . ARG A 1 246 ? -5.046 -3.225 -17.252 1.00 97.00 246 ARG A O 1
ATOM 1883 N N . ASN A 1 247 ? -4.292 -1.525 -15.971 1.00 97.25 247 ASN A N 1
ATOM 1884 C CA . ASN A 1 247 ? -3.698 -0.735 -17.049 1.00 97.25 247 ASN A CA 1
ATOM 1885 C C . ASN A 1 247 ? -2.606 -1.527 -17.788 1.00 97.25 247 ASN A C 1
ATOM 1887 O O . ASN A 1 247 ? -2.646 -1.647 -19.012 1.00 97.25 247 ASN A O 1
ATOM 1891 N N . PHE A 1 248 ? -1.685 -2.172 -17.064 1.00 97.31 248 PHE A N 1
ATOM 1892 C CA . PHE A 1 248 ? -0.643 -3.002 -17.679 1.00 97.31 248 PHE A CA 1
ATOM 1893 C C . PHE A 1 248 ? -1.202 -4.226 -18.414 1.00 97.31 248 PHE A C 1
ATOM 1895 O O . PHE A 1 248 ? -0.684 -4.606 -19.463 1.00 97.31 248 PHE A O 1
ATOM 1902 N N . ARG A 1 249 ? -2.267 -4.851 -17.894 1.00 95.06 249 ARG A N 1
ATOM 1903 C CA . ARG A 1 249 ? -2.935 -5.971 -18.576 1.00 95.06 249 ARG A CA 1
ATOM 1904 C C . ARG A 1 249 ? -3.597 -5.538 -19.881 1.00 95.06 249 ARG A C 1
ATOM 1906 O O . ARG A 1 249 ? -3.513 -6.272 -20.861 1.00 95.06 249 ARG A O 1
ATOM 1913 N N . GLN A 1 250 ? -4.236 -4.369 -19.896 1.00 94.75 250 GLN A N 1
ATOM 1914 C CA . GLN A 1 250 ? -4.839 -3.807 -21.106 1.00 94.75 250 GLN A CA 1
ATOM 1915 C C . GLN A 1 250 ? -3.773 -3.506 -22.164 1.00 94.75 250 GLN A C 1
ATOM 1917 O O . GLN A 1 250 ? -3.905 -3.966 -23.294 1.00 94.75 250 GLN A O 1
ATOM 1922 N N . GLN A 1 251 ? -2.674 -2.855 -21.774 1.00 93.00 251 GLN A N 1
ATOM 1923 C CA . GLN A 1 251 ? -1.547 -2.579 -22.674 1.00 93.00 251 GLN A CA 1
ATOM 1924 C C . GLN A 1 251 ? -0.972 -3.861 -23.285 1.00 93.00 251 GLN A C 1
ATOM 1926 O O . GLN A 1 251 ? -0.829 -3.957 -24.502 1.00 93.00 251 GLN A O 1
ATOM 1931 N N . ALA A 1 252 ? -0.726 -4.886 -22.464 1.00 91.44 252 ALA A N 1
ATOM 1932 C CA . ALA A 1 252 ? -0.220 -6.169 -22.947 1.00 91.44 252 ALA A CA 1
ATOM 1933 C C . ALA A 1 252 ? -1.188 -6.854 -23.933 1.00 91.44 252 ALA A C 1
ATOM 1935 O O . ALA A 1 252 ? -0.754 -7.458 -24.915 1.00 91.44 252 ALA A O 1
ATOM 1936 N N . ALA A 1 253 ? -2.501 -6.756 -23.696 1.00 91.56 253 ALA A N 1
ATOM 1937 C CA . ALA A 1 253 ? -3.510 -7.299 -24.602 1.00 91.56 253 ALA A CA 1
ATOM 1938 C C . ALA A 1 253 ? -3.551 -6.542 -25.942 1.00 91.56 253 ALA A C 1
ATOM 1940 O O . ALA A 1 253 ? -3.662 -7.164 -26.999 1.00 91.56 253 ALA A O 1
ATOM 1941 N N . GLU A 1 254 ? -3.432 -5.215 -25.921 1.00 92.44 254 GLU A N 1
ATOM 1942 C CA . GLU A 1 254 ? -3.382 -4.386 -27.130 1.00 92.44 254 GLU A CA 1
ATOM 1943 C C . GLU A 1 254 ? -2.124 -4.649 -27.967 1.00 92.44 254 GLU A C 1
ATOM 1945 O O . GLU A 1 254 ? -2.214 -4.790 -29.188 1.00 92.44 254 GLU A O 1
ATOM 1950 N N . GLU A 1 255 ? -0.959 -4.769 -27.328 1.00 90.38 255 GLU A N 1
ATOM 1951 C CA . GLU A 1 255 ? 0.303 -5.109 -27.997 1.00 90.38 255 GLU A CA 1
ATOM 1952 C C . GLU A 1 255 ? 0.248 -6.495 -28.654 1.00 90.38 255 GLU A C 1
ATOM 1954 O O . GLU A 1 255 ? 0.712 -6.668 -29.787 1.00 90.38 255 GLU A O 1
ATOM 1959 N N . ALA A 1 256 ? -0.372 -7.475 -27.988 1.00 89.75 256 ALA A N 1
ATOM 1960 C CA . ALA A 1 256 ? -0.563 -8.813 -28.537 1.00 89.75 256 ALA A CA 1
ATOM 1961 C C . ALA A 1 256 ? -1.485 -8.808 -29.770 1.00 89.75 256 ALA A C 1
ATOM 1963 O O . ALA A 1 256 ? -1.183 -9.477 -30.759 1.00 89.75 256 ALA A O 1
ATOM 1964 N N . ARG A 1 257 ? -2.570 -8.017 -29.746 1.00 91.44 257 ARG A N 1
ATOM 1965 C CA . ARG A 1 257 ? -3.482 -7.860 -30.895 1.00 91.44 257 ARG A CA 1
ATOM 1966 C C . ARG A 1 257 ? -2.773 -7.238 -32.096 1.00 91.44 257 ARG A C 1
ATOM 1968 O O . ARG A 1 257 ? -2.781 -7.837 -33.166 1.00 91.44 257 ARG A O 1
ATOM 1975 N N . LYS A 1 258 ? -2.067 -6.118 -31.900 1.00 90.31 258 LYS A N 1
ATOM 1976 C CA . LYS A 1 258 ? -1.280 -5.461 -32.962 1.00 90.31 258 LYS A CA 1
ATOM 1977 C C . LYS A 1 258 ? -0.228 -6.400 -33.559 1.00 90.31 258 LYS A C 1
ATOM 1979 O O . LYS A 1 258 ? -0.076 -6.480 -34.772 1.00 90.31 258 LYS A O 1
ATOM 1984 N N . SER A 1 259 ? 0.468 -7.161 -32.713 1.00 87.69 259 SER A N 1
ATOM 1985 C CA . SER A 1 259 ? 1.475 -8.133 -33.163 1.00 87.69 259 SER A CA 1
ATOM 1986 C C . SER A 1 259 ? 0.878 -9.286 -33.977 1.00 87.69 259 SER A C 1
ATOM 1988 O O . SER A 1 259 ? 1.566 -9.841 -34.830 1.00 87.69 259 SER A O 1
ATOM 1990 N N . SER A 1 260 ? -0.377 -9.663 -33.713 1.00 85.38 260 SER A N 1
ATOM 1991 C CA . SER A 1 260 ? -1.105 -10.665 -34.496 1.00 85.38 260 SER A CA 1
ATOM 1992 C C . SER A 1 260 ? -1.523 -10.119 -35.860 1.00 85.38 260 SER A C 1
ATOM 1994 O O . SER A 1 260 ? -1.380 -10.824 -36.850 1.00 85.38 260 SER A O 1
ATOM 1996 N N . GLU A 1 261 ? -2.003 -8.875 -35.912 1.00 83.62 261 GLU A N 1
ATOM 1997 C CA . GLU A 1 261 ? -2.447 -8.210 -37.147 1.00 83.62 261 GLU A CA 1
ATOM 1998 C C . GLU A 1 261 ? -1.286 -7.936 -38.115 1.00 83.62 261 GLU A C 1
ATOM 2000 O O . GLU A 1 261 ? -1.461 -8.050 -39.319 1.00 83.62 261 GLU A O 1
ATOM 2005 N N . LEU A 1 262 ? -0.079 -7.646 -37.611 1.00 78.25 262 LEU A N 1
ATOM 2006 C CA . LEU A 1 262 ? 1.125 -7.491 -38.444 1.00 78.25 262 LEU A CA 1
ATOM 2007 C C . LEU A 1 262 ? 1.681 -8.812 -39.011 1.00 78.25 262 LEU A C 1
ATOM 2009 O O . LEU A 1 262 ? 2.572 -8.780 -39.858 1.00 78.25 262 LEU A O 1
ATOM 2013 N N . ARG A 1 263 ? 1.234 -9.967 -38.502 1.00 72.25 263 ARG A N 1
ATOM 2014 C CA . ARG A 1 263 ? 1.690 -11.298 -38.949 1.00 72.25 263 ARG A CA 1
ATOM 2015 C C . ARG A 1 263 ? 0.756 -11.945 -39.975 1.00 72.25 263 ARG A C 1
ATOM 2017 O O . ARG A 1 263 ? 1.135 -12.971 -40.538 1.00 72.25 263 ARG A O 1
ATOM 2024 N N . THR A 1 264 ? -0.431 -11.381 -40.175 1.00 60.38 264 THR A N 1
ATOM 2025 C CA . THR A 1 264 ? -1.418 -11.752 -41.204 1.00 60.38 264 THR A CA 1
ATOM 2026 C C . THR A 1 264 ? -1.300 -10.850 -42.415 1.00 60.38 264 THR A C 1
ATOM 2028 O O . THR A 1 264 ? -1.375 -11.388 -43.539 1.00 60.38 264 THR A O 1
#

Sequence (264 aa):
TGYSGESAAKVWSAIHSENCFQPLQPDRSGSQSSEVCLLPREQRIYNRLLSGLHASISLHIANTYCLERNSSSVGECARWGQAPAVAAERVLRHPDRLENLYAAFAILLRATVKAGPAVAAAVPKGDPEFAAGLEEWESEIFPEVKRLASACPKAFAEEGLFAGPGGGAIWGQVHGRLEHLAEIIECVGCDRCKLWGTLQTLGVTTALRVLFQADEQAEEVQLSRQEAVALVHTLERFSSSLEYVRNFRQQAAEEARKSSELRT

Organism: Alexandrium catenella (NCBI:txid2925)

InterPro domains:
  IPR007266 Endoplasmic reticulum oxidoreductin 1 [PF04137] (1-245)
  IPR007266 Endoplasmic reticulum oxidoreductin 1 [PIRSF017205] (1-258)
  IPR007266 Endoplasmic reticulum oxidoreductin 1 [PTHR12613] (1-257)
  IPR037192 ERO1-like superfamily [SSF110019] (1-252)

pLDDT: mean 86.66, std 13.76, range [44.12,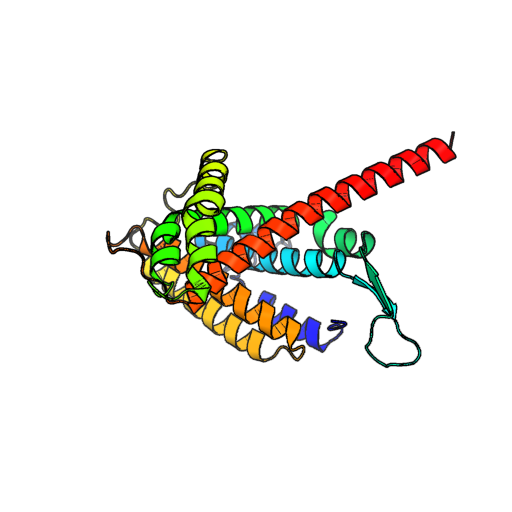 98.5]